Protein AF-A0AAV5R6D6-F1 (afdb_monomer_lite)

Radius of gyration: 21.33 Å; chains: 1; bounding box: 62×41×55 Å

Sequence (308 aa):
MYLTPEKELYTIIQLFYSGNFNDIISLNLINEFDFSNILYDFEANFYKIRSFIILNQNNDALELLNILQNRISIAKENNQIDELSFNTLILDIKVIISYLNNQLDNDLLNLIDNDKPSLALIYKNKYLKNIPISIKNPDLDLESYILLLFTNYPNNIDQYINKLIDLKSHYSDSLILEFAFAWLGLLSNFNDNINLKNSYYFFDELNSSSNTNSLKIKINLFACHLKLINIPESLEILKSIENEEENSNPSYDYSLLINKISLASITSNSIERSKLIDEISSKFPNSPYVSDLNSKSQLFDSIVKEYA

Secondary structure (DSSP, 8-state):
-PPPPPHHHHHHHHHHHHT-HHHHHH--TTTS---SSHHHHHHHHHHHHHHHHHTT-HHHHHHHHHHHHHHHHHHHHTTSS-HHHHHHHHHHHHHHHHHHTT---HHHHHTS-SSS--HHHHHHHHHH-S--------TT-HHHHHHHHHHH-TTSTHHHHHHHHHHHHHSTT-HHHHHHHHHHHHH---SSSSSHHHHHHHHHHHHHSTTT--HHHHHHHHHHHHHHT-HHHHHHHHHHHHTTGGG--GGGHHHHHHHHHHHHHHTT-HHHHHHHHHHHHHH-TTSHHHHHHHHHHHHHHHHHHHH-

InterPro domains:
  IPR006822 Coatomer, epsilon subunit [PF04733] (167-307)
  IPR011990 Tetratricopeptide-like helical domain superfamily [G3DSA:1.25.40.10] (3-308)

Organism: Pichia kluyveri (NCBI:txid36015)

pLDDT: mean 89.41, std 9.76, range [34.69, 97.81]

Foldseek 3Di:
DDDQQDPQLVLLVLCLLLPVLVVLLVDPLVPPDDDPQVVSSLVSLVSNLVSCVLVVVLVVSLVSLVVSLVVLVVCVVVVSDDPVSSVQSNLLSVQSNCVSVVNHDPVSLVVDDLQAFGNSNVSSCVPPPQDPRNHDDPVPHPLSVLSCLCRNQVPPNLVCVVVLVVCCVVRVPDPSSLSSLLVQQLVACNDPSRHLVSNLVVLVVLCPDPSSNDLSSLLSNLSSCLVVVVLVVNVVSLVVNVVVCVPDSVVCVLSNLVSQLSSCVSVVVVVSNVVSLVVCCVVPVPDPVNVVVVVVVVVVVVVVVVVD

Structure (mmCIF, N/CA/C/O backbone):
data_AF-A0AAV5R6D6-F1
#
_entry.id   AF-A0AAV5R6D6-F1
#
loop_
_atom_site.group_PDB
_atom_site.id
_atom_site.type_symbol
_atom_site.label_atom_id
_atom_site.label_alt_id
_atom_site.label_comp_id
_atom_site.label_asym_id
_atom_site.label_entity_id
_atom_site.label_seq_id
_atom_site.pdbx_PDB_ins_code
_atom_site.Cartn_x
_atom_site.Cartn_y
_atom_site.Cartn_z
_atom_site.occupancy
_atom_site.B_iso_or_equiv
_atom_site.auth_seq_id
_atom_site.auth_comp_id
_atom_site.auth_asym_id
_atom_site.auth_atom_id
_atom_site.pdbx_PDB_model_num
ATOM 1 N N . MET A 1 1 ? 17.371 -12.770 -10.045 1.00 34.69 1 MET A N 1
ATOM 2 C CA . MET A 1 1 ? 18.473 -12.208 -9.229 1.00 34.69 1 MET A CA 1
ATOM 3 C C . MET A 1 1 ? 17.943 -10.905 -8.674 1.00 34.69 1 MET A C 1
ATOM 5 O O . MET A 1 1 ? 17.867 -9.947 -9.426 1.00 34.69 1 MET A O 1
ATOM 9 N N . TYR A 1 2 ? 17.455 -10.905 -7.434 1.00 43.28 2 TYR A N 1
ATOM 10 C CA . TYR A 1 2 ? 16.991 -9.669 -6.812 1.00 43.28 2 TYR A CA 1
ATOM 11 C C . TYR A 1 2 ? 18.216 -8.909 -6.328 1.00 43.28 2 TYR A C 1
ATOM 13 O O . TYR A 1 2 ? 19.041 -9.451 -5.591 1.00 43.28 2 TYR A O 1
ATOM 21 N N . LEU A 1 3 ? 18.378 -7.701 -6.833 1.00 51.50 3 LEU A N 1
ATOM 22 C CA . LEU A 1 3 ? 19.444 -6.806 -6.440 1.00 51.50 3 LEU A CA 1
ATOM 23 C C . LEU A 1 3 ? 18.888 -5.940 -5.297 1.00 51.50 3 LEU A C 1
ATOM 25 O O . LEU A 1 3 ? 17.719 -5.557 -5.317 1.00 51.50 3 LEU A O 1
ATOM 29 N N . THR A 1 4 ? 19.686 -5.674 -4.264 1.00 57.09 4 THR A N 1
ATOM 30 C CA . THR A 1 4 ? 19.314 -4.694 -3.236 1.00 57.09 4 THR A CA 1
ATOM 31 C C . THR A 1 4 ? 19.086 -3.348 -3.934 1.00 57.09 4 THR A C 1
ATOM 33 O O . THR A 1 4 ? 19.979 -2.943 -4.690 1.00 57.09 4 THR A O 1
ATOM 36 N N . PRO A 1 5 ? 17.931 -2.673 -3.741 1.00 60.41 5 PRO A N 1
ATOM 37 C CA . PRO A 1 5 ? 17.635 -1.431 -4.443 1.00 60.41 5 PRO A CA 1
ATOM 38 C C . PRO A 1 5 ? 18.768 -0.427 -4.263 1.00 60.41 5 PRO A C 1
ATOM 40 O O . PRO A 1 5 ? 19.271 -0.235 -3.153 1.00 60.41 5 PRO A O 1
ATOM 43 N N . GLU A 1 6 ? 19.173 0.221 -5.351 1.00 76.19 6 GLU A N 1
ATOM 44 C CA . GLU A 1 6 ? 20.086 1.357 -5.258 1.00 76.19 6 GLU A CA 1
ATOM 45 C C . GLU A 1 6 ? 19.481 2.446 -4.365 1.00 76.19 6 GLU A C 1
ATOM 47 O O . GLU A 1 6 ? 18.260 2.578 -4.258 1.00 76.19 6 GLU A O 1
ATOM 52 N N . LYS A 1 7 ? 20.339 3.252 -3.728 1.00 76.06 7 LYS A N 1
ATOM 53 C CA . LYS A 1 7 ? 19.933 4.328 -2.801 1.00 76.06 7 LYS A CA 1
ATOM 54 C C . LYS A 1 7 ? 18.838 5.235 -3.387 1.00 76.06 7 LYS A C 1
ATOM 56 O O . LYS A 1 7 ? 17.966 5.737 -2.679 1.00 76.06 7 LYS A O 1
ATOM 61 N N . GLU A 1 8 ? 18.905 5.441 -4.689 1.00 82.88 8 GLU A N 1
ATOM 62 C CA . GLU A 1 8 ? 17.955 6.209 -5.477 1.00 82.88 8 GLU A CA 1
ATOM 63 C C . GLU A 1 8 ? 16.568 5.567 -5.521 1.00 82.88 8 GLU A C 1
ATOM 65 O O . GLU A 1 8 ? 15.590 6.177 -5.086 1.00 82.88 8 GLU A O 1
ATOM 70 N N . LEU A 1 9 ? 16.490 4.305 -5.948 1.00 87.88 9 LEU A N 1
ATOM 71 C CA . LEU A 1 9 ? 15.238 3.555 -5.979 1.00 87.88 9 LEU A CA 1
ATOM 72 C C . LEU A 1 9 ? 14.661 3.382 -4.570 1.00 87.88 9 LEU A C 1
ATOM 74 O O . LEU A 1 9 ? 13.458 3.540 -4.380 1.00 87.88 9 LEU A O 1
ATOM 78 N N . TYR A 1 10 ? 15.513 3.151 -3.567 1.00 89.06 10 TYR A N 1
ATOM 79 C CA . TYR A 1 10 ? 15.103 3.092 -2.163 1.00 89.06 10 TYR A CA 1
ATOM 80 C C . TYR A 1 10 ? 14.325 4.345 -1.741 1.00 89.06 10 TYR A C 1
ATOM 82 O O . TYR A 1 10 ? 13.280 4.238 -1.103 1.00 89.06 10 TYR A O 1
ATOM 90 N N . THR A 1 11 ? 14.793 5.530 -2.145 1.00 89.69 11 THR A N 1
ATOM 91 C CA . THR A 1 11 ? 14.130 6.806 -1.831 1.00 89.69 11 THR A CA 1
ATOM 92 C C . THR A 1 11 ? 12.734 6.879 -2.458 1.00 89.69 11 THR A C 1
ATOM 94 O O . THR A 1 11 ? 11.773 7.284 -1.802 1.00 89.69 11 THR A O 1
ATOM 97 N N . ILE A 1 12 ? 12.596 6.427 -3.706 1.00 92.81 12 ILE A N 1
ATOM 98 C CA . ILE A 1 12 ? 11.319 6.419 -4.433 1.00 92.81 12 ILE A CA 1
ATOM 99 C C . ILE A 1 12 ? 10.335 5.425 -3.806 1.00 92.81 12 ILE A C 1
ATOM 101 O O . ILE A 1 12 ? 9.178 5.779 -3.569 1.00 92.81 12 ILE A O 1
ATOM 105 N N . ILE A 1 13 ? 10.799 4.215 -3.475 1.00 92.44 13 ILE A N 1
ATOM 106 C CA . ILE A 1 13 ? 10.017 3.210 -2.742 1.00 92.44 13 ILE A CA 1
ATOM 107 C C . ILE A 1 13 ? 9.540 3.814 -1.417 1.00 92.44 13 ILE A C 1
ATOM 109 O O . ILE A 1 13 ? 8.354 3.753 -1.089 1.00 92.44 13 ILE A O 1
ATOM 113 N N . GLN A 1 14 ? 10.438 4.455 -0.670 1.00 92.50 14 GLN A N 1
ATOM 114 C CA . GLN A 1 14 ? 10.122 5.050 0.621 1.00 92.50 14 GLN A CA 1
ATOM 115 C C . GLN A 1 14 ? 9.037 6.127 0.516 1.00 92.50 14 GLN A C 1
ATOM 117 O O . GLN A 1 14 ? 8.073 6.089 1.287 1.00 92.50 14 GLN A O 1
ATOM 122 N N . LEU A 1 15 ? 9.130 7.033 -0.461 1.00 93.25 15 LEU A N 1
ATOM 123 C CA . LEU A 1 15 ? 8.083 8.024 -0.729 1.00 93.25 15 LEU A CA 1
ATOM 124 C C . LEU A 1 15 ? 6.755 7.353 -1.105 1.00 93.25 15 LEU A C 1
ATOM 126 O O . LEU A 1 15 ? 5.699 7.739 -0.597 1.00 93.25 15 LEU A O 1
ATOM 130 N N . PHE A 1 16 ? 6.796 6.315 -1.948 1.00 94.06 16 PHE A N 1
ATOM 131 C CA . PHE A 1 16 ? 5.591 5.661 -2.463 1.00 94.06 16 PHE A CA 1
ATOM 132 C C . PHE A 1 16 ? 4.818 4.964 -1.349 1.00 94.06 16 PHE A C 1
ATOM 134 O O . PHE A 1 16 ? 3.612 5.164 -1.176 1.00 94.06 16 PHE A O 1
ATOM 141 N N . TYR A 1 17 ? 5.521 4.179 -0.538 1.00 93.06 17 TYR A N 1
ATOM 142 C CA . TYR A 1 17 ? 4.914 3.457 0.571 1.00 93.06 17 TYR A CA 1
ATOM 143 C C . TYR A 1 17 ? 4.528 4.369 1.730 1.00 93.06 17 TYR A C 1
ATOM 145 O O . TYR A 1 17 ? 3.515 4.091 2.383 1.00 93.06 17 TYR A O 1
ATOM 153 N N . SER A 1 18 ? 5.228 5.491 1.907 1.00 92.50 18 SER A N 1
ATOM 154 C CA . SER A 1 18 ? 4.804 6.560 2.811 1.00 92.50 18 SER A CA 1
ATOM 155 C C . SER A 1 18 ? 3.586 7.315 2.285 1.00 92.50 18 SER A C 1
ATOM 157 O O . SER A 1 18 ? 2.883 7.922 3.073 1.00 92.50 18 SER A O 1
ATOM 159 N N . GLY A 1 19 ? 3.237 7.225 1.001 1.00 91.50 19 GLY A N 1
ATOM 160 C CA . GLY A 1 19 ? 2.054 7.882 0.435 1.00 91.50 19 GLY A CA 1
ATOM 161 C C . GLY A 1 19 ? 2.290 9.318 -0.041 1.00 91.50 19 GLY A C 1
ATOM 162 O O . GLY A 1 19 ? 1.321 10.039 -0.277 1.00 91.50 19 GLY A O 1
ATOM 163 N N . ASN A 1 20 ? 3.552 9.713 -0.220 1.00 92.06 20 ASN A N 1
ATOM 164 C CA . ASN A 1 20 ? 3.976 11.021 -0.724 1.00 92.06 20 ASN A CA 1
ATOM 165 C C . ASN A 1 20 ? 3.956 11.045 -2.263 1.00 92.06 20 ASN A C 1
ATOM 167 O O . ASN A 1 20 ? 4.963 11.257 -2.933 1.00 92.06 20 ASN A O 1
ATOM 171 N N . PHE A 1 21 ? 2.784 10.776 -2.845 1.00 93.12 21 PHE A N 1
ATOM 172 C CA . PHE A 1 21 ? 2.627 10.608 -4.297 1.00 93.12 21 PHE A CA 1
ATOM 173 C C . PHE A 1 21 ? 2.894 11.895 -5.085 1.00 93.12 21 PHE A C 1
ATOM 175 O O . PHE A 1 21 ? 3.445 11.827 -6.181 1.00 93.12 21 PHE A O 1
ATOM 182 N N . ASN A 1 22 ? 2.532 13.055 -4.521 1.00 92.00 22 ASN A N 1
ATOM 183 C CA . ASN A 1 22 ? 2.789 14.364 -5.131 1.00 92.00 22 ASN A CA 1
ATOM 184 C C . ASN A 1 22 ? 4.292 14.620 -5.305 1.00 92.00 22 ASN A C 1
ATOM 186 O O . ASN A 1 22 ? 4.722 15.102 -6.353 1.00 92.00 22 ASN A O 1
ATOM 190 N N . ASP A 1 23 ? 5.095 14.226 -4.316 1.00 92.44 23 ASP A N 1
ATOM 191 C CA . ASP A 1 23 ? 6.547 14.372 -4.386 1.00 92.44 23 ASP A CA 1
ATOM 192 C C . ASP A 1 23 ? 7.103 13.506 -5.519 1.00 92.44 23 ASP A C 1
ATOM 194 O O . ASP A 1 23 ? 7.840 14.006 -6.363 1.00 92.44 23 ASP A O 1
ATOM 198 N N . ILE A 1 24 ? 6.656 12.250 -5.634 1.00 94.44 24 ILE A N 1
ATOM 199 C CA . ILE A 1 24 ? 7.104 11.328 -6.693 1.00 94.44 24 ILE A CA 1
ATOM 200 C C . ILE A 1 24 ? 6.776 11.853 -8.092 1.00 94.44 24 ILE A C 1
ATOM 202 O O . ILE A 1 24 ? 7.624 11.784 -8.985 1.00 94.44 24 ILE A O 1
ATOM 206 N N . ILE A 1 25 ? 5.563 12.372 -8.321 1.00 94.81 25 ILE A N 1
ATOM 207 C CA . ILE A 1 25 ? 5.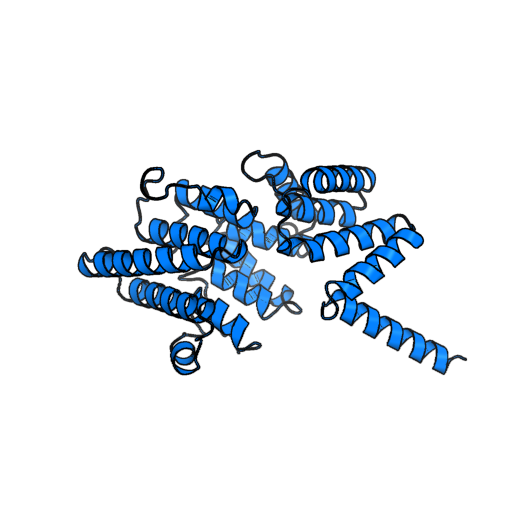206 12.881 -9.656 1.00 94.81 25 ILE A CA 1
ATOM 208 C C . ILE A 1 25 ? 6.030 14.120 -10.033 1.00 94.81 25 ILE A C 1
ATOM 210 O O . ILE A 1 25 ? 6.300 14.330 -11.220 1.00 94.81 25 ILE A O 1
ATOM 214 N N . SER A 1 26 ? 6.486 14.888 -9.038 1.00 93.12 26 SER A N 1
ATOM 215 C CA . SER A 1 26 ? 7.336 16.065 -9.236 1.00 93.12 26 SER A CA 1
ATOM 216 C C . SER A 1 26 ? 8.801 15.730 -9.548 1.00 93.12 26 SER A C 1
ATOM 218 O O . SER A 1 26 ? 9.474 16.543 -10.179 1.00 93.12 26 SER A O 1
ATOM 220 N N . LEU A 1 27 ? 9.276 14.529 -9.187 1.00 93.19 27 LEU A N 1
ATOM 221 C CA . LEU A 1 27 ? 10.665 14.107 -9.410 1.00 93.19 27 LEU A CA 1
ATOM 222 C C . LEU A 1 27 ? 11.018 14.059 -10.898 1.00 93.19 27 LEU A C 1
ATOM 224 O O . LEU A 1 27 ? 10.270 13.501 -11.715 1.00 93.19 27 LEU A O 1
ATOM 228 N N . ASN A 1 28 ? 12.207 14.541 -11.249 1.00 89.88 28 ASN A N 1
ATOM 229 C CA . ASN A 1 28 ? 12.760 14.383 -12.586 1.00 89.88 28 ASN A CA 1
ATOM 230 C C . ASN A 1 28 ? 13.695 13.169 -12.640 1.00 89.88 28 ASN A C 1
ATOM 232 O O . ASN A 1 28 ? 14.915 13.298 -12.568 1.00 89.88 28 ASN A O 1
ATOM 236 N N . LEU A 1 29 ? 13.102 11.987 -12.833 1.00 89.50 29 LEU A N 1
ATOM 237 C CA . LEU A 1 29 ? 13.810 10.700 -12.840 1.00 89.50 29 LEU A CA 1
ATOM 238 C C . LEU A 1 29 ? 14.956 10.598 -13.862 1.00 89.50 29 LEU A C 1
ATOM 240 O O . LEU A 1 29 ? 15.817 9.749 -13.700 1.00 89.50 29 LEU A O 1
ATOM 244 N N . ILE A 1 30 ? 14.976 11.436 -14.906 1.00 80.88 30 ILE A N 1
ATOM 245 C CA . ILE A 1 30 ? 16.017 11.396 -15.947 1.00 80.88 30 ILE A CA 1
ATOM 246 C C . ILE A 1 30 ? 17.254 12.204 -15.537 1.00 80.88 30 ILE A C 1
ATOM 248 O O . ILE A 1 30 ? 18.370 11.841 -15.891 1.00 80.88 30 ILE A O 1
ATOM 252 N N . ASN A 1 31 ? 17.054 13.327 -14.842 1.00 79.94 31 ASN A N 1
ATOM 253 C CA . ASN A 1 31 ? 18.129 14.282 -14.562 1.00 79.94 31 ASN A CA 1
ATOM 254 C C . ASN A 1 31 ? 18.605 14.246 -13.105 1.00 79.94 31 ASN A C 1
ATOM 256 O O . ASN A 1 31 ? 19.723 14.672 -12.828 1.00 79.94 31 ASN A O 1
ATOM 260 N N . GLU A 1 32 ? 17.749 13.820 -12.177 1.00 80.50 32 GLU A N 1
ATOM 261 C CA . GLU A 1 32 ? 18.020 13.855 -10.732 1.00 80.50 32 GLU A CA 1
ATOM 262 C C . GLU A 1 32 ? 18.516 12.512 -10.183 1.00 80.50 32 GLU A C 1
ATOM 264 O O . GLU A 1 32 ? 18.987 12.469 -9.049 1.00 80.50 32 GLU A O 1
ATOM 269 N N . PHE A 1 33 ? 18.420 11.443 -10.977 1.00 85.50 33 PHE A N 1
ATOM 270 C CA . PHE A 1 33 ? 18.723 10.072 -10.580 1.00 85.50 33 PHE A CA 1
ATOM 271 C C . PHE A 1 33 ? 19.607 9.405 -11.643 1.00 85.50 33 PHE A C 1
ATOM 273 O O . PHE A 1 33 ? 19.354 9.545 -12.841 1.00 85.50 33 PHE A O 1
ATOM 280 N N . ASP A 1 34 ? 20.648 8.708 -11.199 1.00 84.12 34 ASP A N 1
ATOM 281 C CA . ASP A 1 34 ? 21.573 7.923 -12.012 1.00 84.12 34 ASP A CA 1
ATOM 282 C C . ASP A 1 34 ? 21.525 6.445 -11.591 1.00 84.12 34 ASP A C 1
ATOM 284 O O . ASP A 1 34 ? 22.292 5.971 -10.746 1.00 84.12 34 ASP A O 1
ATOM 288 N N . PHE A 1 35 ? 20.602 5.704 -12.208 1.00 86.56 35 PHE A N 1
ATOM 289 C CA . PHE A 1 35 ? 20.426 4.279 -11.947 1.00 86.56 35 PHE A CA 1
ATOM 290 C C . PHE A 1 35 ? 21.513 3.454 -12.643 1.00 86.56 35 PHE A C 1
ATOM 292 O O . PHE A 1 35 ? 21.603 3.424 -13.875 1.00 86.56 35 PHE A O 1
ATOM 299 N N . SER A 1 36 ? 22.285 2.688 -11.869 1.00 84.69 36 SER A N 1
ATOM 300 C CA . SER A 1 36 ? 23.341 1.827 -12.419 1.00 84.69 36 SER A CA 1
ATOM 301 C C . SER A 1 36 ? 22.777 0.600 -13.150 1.00 84.69 36 SER A C 1
ATOM 303 O O . SER A 1 36 ? 23.403 0.077 -14.077 1.00 84.69 36 SER A O 1
ATOM 305 N N . ASN A 1 37 ? 21.564 0.173 -12.780 1.00 87.62 37 ASN A N 1
ATOM 306 C CA . ASN A 1 37 ? 20.783 -0.829 -13.494 1.00 87.62 37 ASN A CA 1
ATOM 307 C C . ASN A 1 37 ? 19.529 -0.209 -14.129 1.00 87.62 37 ASN A C 1
ATOM 309 O O . ASN A 1 37 ? 18.661 0.324 -13.443 1.00 87.62 37 ASN A O 1
ATOM 313 N N . ILE A 1 38 ? 19.381 -0.385 -15.444 1.00 90.81 38 ILE A N 1
ATOM 314 C CA . ILE A 1 38 ? 18.229 0.104 -16.213 1.00 90.81 38 ILE A CA 1
ATOM 315 C C . ILE A 1 38 ? 16.878 -0.449 -15.724 1.00 90.81 38 ILE A C 1
ATOM 317 O O . ILE A 1 38 ? 15.852 0.209 -15.871 1.00 90.81 38 ILE A O 1
ATOM 321 N N . LEU A 1 39 ? 16.856 -1.634 -15.105 1.00 90.44 39 LEU A N 1
ATOM 322 C CA . LEU A 1 39 ? 15.633 -2.186 -14.518 1.00 90.44 39 LEU A CA 1
ATOM 323 C C . LEU A 1 39 ? 15.126 -1.336 -13.346 1.00 90.44 39 LEU A C 1
ATOM 325 O O . LEU A 1 39 ? 13.916 -1.196 -13.196 1.00 90.44 39 LEU A O 1
ATOM 329 N N . TYR A 1 40 ? 16.022 -0.715 -12.573 1.00 90.19 40 TYR A N 1
ATOM 330 C CA . TYR A 1 40 ? 15.635 0.187 -11.487 1.00 90.19 40 TYR A CA 1
ATOM 331 C C . TYR A 1 40 ? 15.082 1.512 -11.991 1.00 90.19 40 TYR A C 1
ATOM 333 O O . TYR A 1 40 ? 14.136 2.033 -11.408 1.00 90.19 40 TYR A O 1
ATOM 341 N N . ASP A 1 41 ? 15.607 2.022 -13.106 1.00 92.12 41 ASP A N 1
ATOM 342 C CA . ASP A 1 41 ? 15.003 3.164 -13.793 1.00 92.12 41 ASP A CA 1
ATOM 343 C C . ASP A 1 41 ? 13.573 2.830 -14.245 1.00 92.12 41 ASP A C 1
ATOM 345 O O . ASP A 1 41 ? 12.641 3.606 -14.016 1.00 92.12 41 ASP A O 1
ATOM 349 N N . PHE A 1 42 ? 13.352 1.652 -14.835 1.00 93.75 42 PHE A N 1
ATOM 350 C CA . PHE A 1 42 ? 12.002 1.234 -15.215 1.00 93.75 42 PHE A CA 1
ATOM 351 C C . PHE A 1 42 ? 11.077 1.093 -14.001 1.00 93.75 42 PHE A C 1
ATOM 353 O O . PHE A 1 42 ? 9.948 1.585 -14.036 1.00 93.75 42 PHE A O 1
ATOM 360 N N . GLU A 1 43 ? 11.556 0.495 -12.913 1.00 92.38 43 GLU A N 1
ATOM 361 C CA . GLU A 1 43 ? 10.811 0.340 -11.661 1.00 92.38 43 GLU A CA 1
ATOM 362 C C . GLU A 1 43 ? 10.442 1.693 -11.024 1.00 92.38 43 GLU A C 1
ATOM 364 O O . GLU A 1 43 ? 9.282 1.924 -10.670 1.00 92.38 43 GLU A O 1
ATOM 369 N N . ALA A 1 44 ? 11.380 2.642 -10.980 1.00 94.19 44 ALA A N 1
ATOM 370 C CA . ALA A 1 44 ? 11.138 4.017 -10.545 1.00 94.19 44 ALA A CA 1
ATOM 371 C C . ALA A 1 44 ? 10.024 4.693 -11.362 1.00 94.19 44 ALA A C 1
ATOM 373 O O . ALA A 1 44 ? 9.127 5.340 -10.807 1.00 94.19 44 ALA A O 1
ATOM 374 N N . ASN A 1 45 ? 10.029 4.496 -12.684 1.00 95.81 45 ASN A N 1
ATOM 375 C CA . ASN A 1 45 ? 8.971 5.001 -13.555 1.00 95.81 45 ASN A CA 1
ATOM 376 C C . ASN A 1 45 ? 7.620 4.319 -13.277 1.00 95.81 45 ASN A C 1
ATOM 378 O O . ASN A 1 45 ? 6.599 5.006 -13.280 1.00 95.81 45 ASN A O 1
ATOM 382 N N . PHE A 1 46 ? 7.580 3.020 -12.956 1.00 95.88 46 PHE A N 1
ATOM 383 C CA . PHE A 1 46 ? 6.338 2.359 -12.531 1.00 95.88 46 PHE A CA 1
ATOM 384 C C . PHE A 1 46 ? 5.776 2.932 -11.224 1.00 95.88 46 PHE A C 1
ATOM 386 O O . PHE A 1 46 ? 4.558 3.109 -11.125 1.00 95.88 46 PHE A O 1
ATOM 393 N N . TYR A 1 47 ? 6.612 3.294 -10.245 1.00 95.88 47 TYR A N 1
ATOM 394 C CA . TYR A 1 47 ? 6.143 4.001 -9.042 1.00 95.88 47 TYR A CA 1
ATOM 395 C C . TYR A 1 47 ? 5.560 5.376 -9.367 1.00 95.88 47 TYR A C 1
ATOM 397 O O . TYR A 1 47 ? 4.510 5.748 -8.828 1.00 95.88 47 TYR A O 1
ATOM 405 N N . LYS A 1 48 ? 6.181 6.114 -10.292 1.00 96.69 48 LYS A N 1
ATOM 406 C CA . LYS A 1 48 ? 5.656 7.400 -10.768 1.00 96.69 48 LYS A CA 1
ATOM 407 C C . LYS A 1 48 ? 4.324 7.243 -11.508 1.00 96.69 48 LYS A C 1
ATOM 409 O O . LYS A 1 48 ? 3.367 7.944 -11.185 1.00 96.69 48 LYS A O 1
ATOM 414 N N . ILE A 1 49 ? 4.211 6.262 -12.405 1.00 97.31 49 ILE A N 1
ATOM 415 C CA . ILE A 1 49 ? 2.959 5.904 -13.095 1.00 97.31 49 ILE A CA 1
ATOM 416 C C . ILE A 1 49 ? 1.865 5.561 -12.079 1.00 97.31 49 ILE A C 1
ATOM 418 O O . ILE A 1 49 ? 0.760 6.092 -12.148 1.00 97.31 49 ILE A O 1
ATOM 422 N N . ARG A 1 50 ? 2.154 4.707 -11.094 1.00 95.25 50 ARG A N 1
ATOM 423 C CA . ARG A 1 50 ? 1.174 4.326 -10.065 1.00 95.25 50 ARG A CA 1
ATOM 424 C C . ARG A 1 50 ? 0.772 5.507 -9.184 1.00 95.25 50 ARG A C 1
ATOM 426 O O . ARG A 1 50 ? -0.389 5.582 -8.792 1.00 95.25 50 ARG A O 1
ATOM 433 N N . SER A 1 51 ? 1.686 6.440 -8.926 1.00 95.56 51 SER A N 1
ATOM 434 C CA . SER A 1 51 ? 1.388 7.691 -8.218 1.00 95.56 51 SER A CA 1
ATOM 435 C C . SER A 1 51 ? 0.410 8.563 -9.011 1.00 95.56 51 SER A C 1
ATOM 437 O O . SER A 1 51 ? -0.589 9.003 -8.444 1.00 95.56 51 SER A O 1
ATOM 439 N N . PHE A 1 52 ? 0.609 8.711 -10.328 1.00 96.00 52 PHE A N 1
ATOM 440 C CA . PHE A 1 52 ? -0.362 9.374 -11.209 1.00 96.00 52 PHE A CA 1
ATOM 441 C C . PHE A 1 52 ? -1.744 8.710 -11.150 1.00 96.00 52 PHE A C 1
ATOM 443 O O . PHE A 1 52 ? -2.752 9.394 -10.981 1.00 96.00 52 PHE A O 1
ATOM 450 N N . ILE A 1 53 ? -1.801 7.375 -11.217 1.00 94.56 53 ILE A N 1
ATOM 451 C CA . ILE A 1 53 ? -3.065 6.623 -11.146 1.00 94.56 53 ILE A CA 1
ATOM 452 C C . ILE A 1 53 ? -3.780 6.865 -9.808 1.00 94.56 53 ILE A C 1
ATOM 454 O O . ILE A 1 53 ? -4.989 7.091 -9.791 1.00 94.56 53 ILE A O 1
ATOM 458 N N . ILE A 1 54 ? -3.054 6.843 -8.685 1.00 91.94 54 ILE A N 1
ATOM 459 C CA . ILE A 1 54 ? -3.628 7.081 -7.348 1.00 91.94 54 ILE A CA 1
ATOM 460 C C . ILE A 1 54 ? -4.170 8.511 -7.214 1.00 91.94 54 ILE A C 1
ATOM 462 O O . ILE A 1 54 ? -5.193 8.722 -6.563 1.00 91.94 54 ILE A O 1
ATOM 466 N N . LEU A 1 55 ? -3.518 9.484 -7.850 1.00 91.50 55 LEU A N 1
ATOM 467 C CA . LEU A 1 55 ? -3.939 10.887 -7.874 1.00 91.50 55 LEU A CA 1
ATOM 468 C C . LEU A 1 55 ? -4.997 11.188 -8.954 1.00 91.50 55 LEU A C 1
ATOM 470 O O . LEU A 1 55 ? -5.342 12.348 -9.168 1.00 91.50 55 LEU A O 1
ATOM 474 N N . ASN A 1 56 ? -5.540 10.162 -9.623 1.00 92.56 56 ASN A N 1
ATOM 475 C CA . ASN A 1 56 ? -6.501 10.270 -10.730 1.00 92.56 56 ASN A CA 1
ATOM 476 C C . ASN A 1 56 ? -5.984 11.058 -11.955 1.00 92.56 56 ASN A C 1
ATOM 478 O O . ASN A 1 56 ? -6.770 11.548 -12.767 1.00 92.56 56 ASN A O 1
ATOM 482 N N . GLN A 1 57 ? -4.666 11.140 -12.133 1.00 94.88 57 GLN A N 1
ATOM 483 C CA . GLN A 1 57 ? -3.984 11.763 -13.273 1.00 94.88 57 GLN A CA 1
ATOM 484 C C . GLN A 1 57 ? -3.717 10.726 -14.381 1.00 94.88 57 GLN A C 1
ATOM 486 O O . GLN A 1 57 ? -2.587 10.469 -14.792 1.00 94.88 57 GLN A O 1
ATOM 491 N N . ASN A 1 58 ? -4.783 10.078 -14.865 1.00 95.31 58 ASN A N 1
ATOM 492 C CA . ASN A 1 58 ? -4.671 8.934 -15.782 1.00 95.31 58 ASN A CA 1
ATOM 493 C C . ASN A 1 58 ? -4.053 9.289 -17.146 1.00 95.31 58 ASN A C 1
ATOM 495 O O . ASN A 1 58 ? -3.411 8.439 -17.756 1.00 95.31 58 ASN A O 1
ATOM 499 N N . ASN A 1 59 ? -4.227 10.525 -17.626 1.00 96.69 59 ASN A N 1
ATOM 500 C CA . ASN A 1 59 ? -3.641 10.965 -18.897 1.00 96.69 59 ASN A CA 1
ATOM 501 C C . ASN A 1 59 ? -2.110 11.022 -18.815 1.00 96.69 59 ASN A C 1
ATOM 503 O O . ASN A 1 59 ? -1.437 10.496 -19.698 1.00 96.69 59 ASN A O 1
ATOM 507 N N . ASP A 1 60 ? -1.576 11.576 -17.725 1.00 96.88 60 ASP A N 1
ATOM 508 C CA . ASP A 1 60 ? -0.131 11.657 -17.487 1.00 96.88 60 ASP A CA 1
ATOM 509 C C . ASP A 1 60 ? 0.471 10.252 -17.306 1.00 96.88 60 ASP A C 1
ATOM 511 O O . ASP A 1 60 ? 1.542 9.943 -17.832 1.00 96.88 60 ASP A O 1
ATOM 515 N N . ALA A 1 61 ? -0.264 9.351 -16.640 1.00 97.38 61 ALA A N 1
ATOM 516 C CA . ALA A 1 61 ? 0.108 7.940 -16.540 1.00 97.38 61 ALA A CA 1
ATOM 517 C C . ALA A 1 61 ? 0.196 7.262 -17.921 1.00 97.38 61 ALA A C 1
ATOM 519 O O . ALA A 1 61 ? 1.160 6.544 -18.188 1.00 97.38 61 ALA A O 1
ATOM 520 N N . LEU A 1 62 ? -0.787 7.487 -18.804 1.00 97.62 62 LEU A N 1
ATOM 521 C CA . LEU A 1 62 ? -0.810 6.931 -20.163 1.00 97.62 62 LEU A CA 1
ATOM 522 C C . LEU A 1 62 ? 0.335 7.468 -21.029 1.00 97.62 62 LEU A C 1
ATOM 524 O O . LEU A 1 62 ? 0.960 6.699 -21.762 1.00 97.62 62 LEU A O 1
ATOM 528 N N . GLU A 1 63 ? 0.628 8.766 -20.948 1.00 97.19 63 GLU A N 1
ATOM 529 C CA . GLU A 1 63 ? 1.759 9.366 -21.659 1.00 97.19 63 GLU A CA 1
ATOM 530 C C . GLU A 1 63 ? 3.082 8.727 -21.220 1.00 97.19 63 GLU A C 1
ATOM 532 O O . GLU A 1 63 ? 3.852 8.244 -22.059 1.00 97.19 63 GLU A O 1
ATOM 537 N N . LEU A 1 64 ? 3.305 8.628 -19.906 1.00 97.00 64 LEU A N 1
ATOM 538 C CA . LEU A 1 64 ? 4.526 8.043 -19.359 1.00 97.00 64 LEU A CA 1
ATOM 539 C C . LEU A 1 64 ? 4.654 6.545 -19.683 1.00 97.00 64 LEU A C 1
ATOM 541 O O . LEU A 1 64 ? 5.752 6.090 -19.999 1.00 97.00 64 LEU A O 1
ATOM 545 N N . LEU A 1 65 ? 3.552 5.786 -19.687 1.00 97.50 65 LEU A N 1
ATOM 546 C CA . LEU A 1 65 ? 3.536 4.377 -20.108 1.00 97.50 65 LEU A CA 1
ATOM 547 C C . LEU A 1 65 ? 3.986 4.202 -21.564 1.00 97.50 65 LEU A C 1
ATOM 549 O O . LEU A 1 65 ? 4.796 3.320 -21.848 1.00 97.50 65 LEU A O 1
ATOM 553 N N . ASN A 1 66 ? 3.513 5.055 -22.480 1.00 96.88 66 ASN A N 1
ATOM 554 C CA . ASN A 1 66 ? 3.917 5.005 -23.889 1.00 96.88 66 ASN A CA 1
ATOM 555 C C . ASN A 1 66 ? 5.409 5.329 -24.068 1.00 96.88 66 ASN A C 1
ATOM 557 O O . ASN A 1 66 ? 6.110 4.658 -24.831 1.00 96.88 66 ASN A O 1
ATOM 561 N N . ILE A 1 67 ? 5.913 6.333 -23.342 1.00 96.06 67 ILE A N 1
ATOM 562 C CA . ILE A 1 67 ? 7.344 6.672 -23.330 1.00 96.06 67 ILE A CA 1
ATOM 563 C C . ILE A 1 67 ? 8.159 5.488 -22.798 1.00 96.06 67 ILE A C 1
ATOM 565 O O . ILE A 1 67 ? 9.138 5.075 -23.426 1.00 96.06 67 ILE A O 1
ATOM 569 N N . LEU A 1 68 ? 7.741 4.910 -21.669 1.00 96.44 68 LEU A N 1
ATOM 570 C CA . LEU A 1 68 ? 8.424 3.791 -21.027 1.00 96.44 68 LEU A CA 1
ATOM 571 C C . LEU A 1 68 ? 8.448 2.546 -21.926 1.00 96.44 68 LEU A C 1
ATOM 573 O O . LEU A 1 68 ? 9.493 1.910 -22.053 1.00 96.44 68 LEU A O 1
ATOM 577 N N . GLN A 1 69 ? 7.352 2.246 -22.629 1.00 97.25 69 GLN A N 1
ATOM 578 C CA . GLN A 1 69 ? 7.274 1.135 -23.585 1.00 97.25 69 GLN A CA 1
ATOM 579 C C . GLN A 1 69 ? 8.324 1.251 -24.699 1.00 97.25 69 GLN A C 1
ATOM 581 O O . GLN A 1 69 ? 8.991 0.267 -25.044 1.00 97.25 69 GLN A O 1
ATOM 586 N N . ASN A 1 70 ? 8.497 2.456 -25.249 1.00 96.81 70 ASN A N 1
ATOM 587 C CA . ASN A 1 70 ? 9.507 2.719 -26.273 1.00 96.81 70 ASN A CA 1
ATOM 588 C C . ASN A 1 70 ? 10.924 2.558 -25.704 1.00 96.81 70 ASN A C 1
ATOM 590 O O . ASN A 1 70 ? 11.763 1.911 -26.329 1.00 96.81 70 ASN A O 1
ATOM 594 N N . ARG A 1 71 ? 11.183 3.078 -24.496 1.00 95.62 71 ARG A N 1
ATOM 595 C CA . ARG A 1 71 ? 12.487 2.943 -23.818 1.00 95.62 71 ARG A CA 1
ATOM 596 C C . ARG A 1 71 ? 12.851 1.481 -23.548 1.00 95.62 71 ARG A C 1
ATOM 598 O O . ARG A 1 71 ? 13.979 1.085 -23.824 1.00 95.62 71 ARG A O 1
ATOM 605 N N . ILE A 1 72 ? 11.900 0.670 -23.083 1.00 96.56 72 ILE A N 1
ATOM 606 C CA . ILE A 1 72 ? 12.089 -0.774 -22.860 1.00 96.56 72 ILE A CA 1
ATOM 607 C C . ILE A 1 72 ? 12.410 -1.497 -24.175 1.00 96.56 72 ILE A C 1
ATOM 609 O O . ILE A 1 72 ? 13.294 -2.352 -24.210 1.00 96.56 72 ILE A O 1
ATOM 613 N N . SER A 1 73 ? 11.732 -1.135 -25.267 1.00 96.19 73 SER A N 1
ATOM 614 C CA . SER A 1 73 ? 11.992 -1.719 -26.592 1.00 96.19 73 SER A CA 1
ATOM 615 C C . SER A 1 73 ? 13.409 -1.402 -27.083 1.00 96.19 73 SER A C 1
ATOM 617 O O . SER A 1 73 ? 14.135 -2.311 -27.480 1.00 96.19 73 SER A O 1
ATOM 619 N N . ILE A 1 74 ? 13.849 -0.147 -26.947 1.00 96.44 74 ILE A N 1
ATOM 620 C CA . ILE A 1 74 ? 15.222 0.275 -27.277 1.00 96.44 74 ILE A CA 1
ATOM 621 C C . ILE A 1 74 ? 16.251 -0.450 -26.394 1.00 96.44 74 ILE A C 1
ATOM 623 O O . ILE A 1 74 ? 17.269 -0.931 -26.888 1.00 96.44 74 ILE A O 1
ATOM 627 N N . ALA A 1 75 ? 15.986 -0.577 -25.091 1.00 95.44 75 ALA A N 1
ATOM 628 C CA . ALA A 1 75 ? 16.860 -1.306 -24.173 1.00 95.44 75 ALA A CA 1
ATOM 629 C C . ALA A 1 75 ? 17.007 -2.785 -24.564 1.00 95.44 75 ALA A C 1
ATOM 631 O O . ALA A 1 75 ? 18.097 -3.353 -24.454 1.00 95.44 75 ALA A O 1
ATOM 632 N N . LYS A 1 76 ? 15.929 -3.406 -25.064 1.00 96.62 76 LYS A N 1
ATOM 633 C CA . LYS A 1 76 ? 15.963 -4.777 -25.582 1.00 96.62 76 LYS A CA 1
ATOM 634 C C . LYS A 1 76 ? 16.799 -4.885 -26.857 1.00 96.62 76 LYS A C 1
ATOM 636 O O . LYS A 1 76 ? 17.626 -5.790 -26.943 1.00 96.62 76 LYS A O 1
ATOM 641 N N . GLU A 1 77 ? 16.624 -3.971 -27.811 1.00 96.00 77 GLU A N 1
ATOM 642 C CA . GLU A 1 77 ? 17.425 -3.920 -29.047 1.00 96.00 77 GLU A CA 1
ATOM 643 C C . GLU A 1 77 ? 18.922 -3.737 -28.753 1.00 96.00 77 GLU A C 1
ATOM 645 O O . GLU A 1 77 ? 19.770 -4.371 -29.383 1.00 96.00 77 GLU A O 1
ATOM 650 N N . ASN A 1 78 ? 19.244 -2.948 -27.727 1.00 96.06 78 ASN A N 1
ATOM 651 C CA . ASN A 1 78 ? 20.609 -2.721 -27.256 1.00 96.06 78 ASN A CA 1
ATOM 652 C C . ASN A 1 78 ? 21.154 -3.837 -26.340 1.00 96.06 78 ASN A C 1
ATOM 654 O O . ASN A 1 78 ? 22.261 -3.704 -25.820 1.00 96.06 78 ASN A O 1
ATOM 658 N N . ASN A 1 79 ? 20.413 -4.935 -26.134 1.00 94.00 79 ASN A N 1
ATOM 659 C CA . ASN A 1 79 ? 20.768 -6.053 -25.246 1.00 94.00 79 ASN A CA 1
ATOM 660 C C . ASN A 1 79 ? 21.049 -5.653 -23.781 1.00 94.00 79 ASN A C 1
ATOM 662 O O . ASN A 1 79 ? 21.827 -6.315 -23.096 1.00 94.00 79 ASN A O 1
ATOM 666 N N . GLN A 1 80 ? 20.418 -4.585 -23.286 1.00 93.31 80 GLN A N 1
ATOM 667 C CA . GLN A 1 80 ? 20.558 -4.131 -21.895 1.00 93.31 80 GLN A CA 1
ATOM 668 C C . GLN A 1 80 ? 19.645 -4.897 -20.926 1.00 93.31 80 GLN A C 1
ATOM 670 O O . GLN A 1 80 ? 19.884 -4.887 -19.722 1.00 93.31 80 GLN A O 1
ATOM 675 N N . ILE A 1 81 ? 18.613 -5.569 -21.447 1.00 94.44 81 ILE A N 1
ATOM 676 C CA . ILE A 1 81 ? 17.676 -6.400 -20.681 1.00 94.44 81 ILE A CA 1
ATOM 677 C C . ILE A 1 81 ? 17.469 -7.762 -21.353 1.00 94.44 81 ILE A C 1
ATOM 679 O O . ILE A 1 81 ? 17.488 -7.890 -22.584 1.00 94.44 81 ILE A O 1
ATOM 683 N N . ASP A 1 82 ? 17.252 -8.799 -20.545 1.00 93.62 82 ASP A N 1
ATOM 684 C CA . ASP A 1 82 ? 16.964 -10.145 -21.034 1.00 93.62 82 ASP A CA 1
ATOM 685 C C . ASP A 1 82 ? 15.526 -10.269 -21.581 1.00 93.62 82 ASP A C 1
ATOM 687 O O . ASP A 1 82 ? 14.681 -9.386 -21.435 1.00 93.62 82 ASP A O 1
ATOM 691 N N . GLU A 1 83 ? 15.253 -11.360 -22.299 1.00 93.00 83 GLU A N 1
ATOM 692 C CA . GLU A 1 83 ? 13.945 -11.599 -22.928 1.00 93.00 83 GLU A CA 1
ATOM 693 C C . GLU A 1 83 ? 12.807 -11.780 -21.917 1.00 93.00 83 GLU A C 1
ATOM 695 O O . GLU A 1 83 ? 11.686 -11.342 -22.175 1.00 93.00 83 GLU A O 1
ATOM 700 N N . LEU A 1 84 ? 13.087 -12.388 -20.765 1.00 90.06 84 LEU A N 1
ATOM 701 C CA . LEU A 1 84 ? 12.077 -12.623 -19.745 1.00 90.06 84 LEU A CA 1
ATOM 702 C C . LEU A 1 84 ? 11.680 -11.301 -19.082 1.00 90.06 84 LEU A C 1
ATOM 704 O O . LEU A 1 84 ? 10.487 -11.014 -19.002 1.00 90.06 84 LEU A O 1
ATOM 708 N N . SER A 1 85 ? 12.653 -10.468 -18.701 1.00 90.81 85 SER A N 1
ATOM 709 C CA . SER A 1 85 ? 12.390 -9.125 -18.163 1.00 90.81 85 SER A CA 1
ATOM 710 C C . SER A 1 85 ? 11.622 -8.257 -19.163 1.00 90.81 85 SER A C 1
ATOM 712 O O . SER A 1 85 ? 10.616 -7.648 -18.805 1.00 90.81 85 SER A O 1
ATOM 714 N N . PHE A 1 86 ? 12.028 -8.256 -20.439 1.00 94.50 86 PHE A N 1
ATOM 715 C CA . PHE A 1 86 ? 11.325 -7.527 -21.499 1.00 94.50 86 PHE A CA 1
ATOM 716 C C . PHE A 1 86 ? 9.850 -7.941 -21.617 1.00 94.50 86 PHE A C 1
ATOM 718 O O . PHE A 1 86 ? 8.965 -7.085 -21.597 1.00 94.50 86 PHE A O 1
ATOM 725 N N . ASN A 1 87 ? 9.576 -9.245 -21.707 1.00 93.31 87 ASN A N 1
ATOM 726 C CA . ASN A 1 87 ? 8.213 -9.748 -21.870 1.00 93.31 87 ASN A CA 1
ATOM 727 C C . ASN A 1 87 ? 7.323 -9.401 -20.667 1.00 93.31 87 ASN A C 1
ATOM 729 O O . ASN A 1 87 ? 6.173 -9.010 -20.870 1.00 93.31 87 ASN A O 1
ATOM 733 N N . THR A 1 88 ? 7.852 -9.491 -19.442 1.00 91.81 88 THR A N 1
ATOM 734 C CA . THR A 1 88 ? 7.128 -9.110 -18.219 1.00 91.81 88 THR A CA 1
ATOM 735 C C . THR A 1 88 ? 6.777 -7.622 -18.223 1.00 91.81 88 THR A C 1
ATOM 737 O O . THR A 1 88 ? 5.603 -7.276 -18.117 1.00 91.81 88 THR A O 1
ATOM 740 N N . LEU A 1 89 ? 7.759 -6.739 -18.444 1.00 94.69 89 LEU A N 1
ATOM 741 C CA . LEU A 1 89 ? 7.546 -5.285 -18.406 1.00 94.69 89 LEU A CA 1
ATOM 742 C C . LEU A 1 89 ? 6.568 -4.813 -19.496 1.00 94.69 89 LEU A C 1
ATOM 744 O O . LEU A 1 89 ? 5.709 -3.967 -19.250 1.00 94.69 89 LEU A O 1
ATOM 748 N N . ILE A 1 90 ? 6.663 -5.371 -20.708 1.00 96.19 90 ILE A N 1
ATOM 749 C CA . ILE A 1 90 ? 5.736 -5.043 -21.802 1.00 96.19 90 ILE A CA 1
ATOM 750 C C . ILE A 1 90 ? 4.318 -5.531 -21.495 1.00 96.19 90 ILE A C 1
ATOM 752 O O . ILE A 1 90 ? 3.350 -4.841 -21.829 1.00 96.19 90 ILE A O 1
ATOM 756 N N . LEU A 1 91 ? 4.172 -6.706 -20.880 1.00 95.12 91 LEU A N 1
ATOM 757 C CA . LEU A 1 91 ? 2.864 -7.211 -20.474 1.00 95.12 91 LEU A CA 1
ATOM 758 C C . LEU A 1 91 ? 2.247 -6.329 -19.381 1.00 95.12 91 LEU A C 1
ATOM 760 O O . LEU A 1 91 ? 1.080 -5.958 -19.508 1.00 95.12 91 LEU A O 1
ATOM 764 N N . ASP A 1 92 ? 3.035 -5.924 -18.382 1.00 95.31 92 ASP A N 1
ATOM 765 C CA . ASP A 1 92 ? 2.615 -4.987 -17.334 1.00 95.31 92 ASP A CA 1
ATOM 766 C C . ASP A 1 92 ? 2.091 -3.680 -17.938 1.00 95.31 92 ASP A C 1
ATOM 768 O O . ASP A 1 92 ? 0.970 -3.263 -17.637 1.00 95.31 92 ASP A O 1
ATOM 772 N N . ILE A 1 93 ? 2.838 -3.080 -18.871 1.00 96.81 93 ILE A N 1
ATOM 773 C CA . ILE A 1 93 ? 2.414 -1.858 -19.570 1.00 96.81 93 ILE A CA 1
ATOM 774 C C . ILE A 1 93 ? 1.093 -2.068 -20.313 1.00 96.81 93 ILE A C 1
ATOM 776 O O . ILE A 1 93 ? 0.166 -1.275 -20.144 1.00 96.81 93 ILE A O 1
ATOM 780 N N . LYS A 1 94 ? 0.968 -3.138 -21.110 1.00 96.31 94 LYS A N 1
ATOM 781 C CA . LYS A 1 94 ? -0.258 -3.417 -21.882 1.00 96.31 94 LYS A CA 1
ATOM 782 C C . LYS A 1 94 ? -1.480 -3.563 -20.981 1.00 96.31 94 LYS A C 1
ATOM 784 O O . LYS A 1 94 ? -2.548 -3.038 -21.306 1.00 96.31 94 LYS A O 1
ATOM 789 N N . VAL A 1 95 ? -1.330 -4.259 -19.856 1.00 95.69 95 VAL A N 1
ATOM 790 C CA . VAL A 1 95 ? -2.413 -4.468 -18.889 1.00 95.69 95 VAL A CA 1
ATOM 791 C C . VAL A 1 95 ? -2.794 -3.159 -18.209 1.00 95.69 95 VAL A C 1
ATOM 793 O O . VAL A 1 95 ? -3.984 -2.861 -18.118 1.00 95.69 95 VAL A O 1
ATOM 796 N N . ILE A 1 96 ? -1.820 -2.343 -17.796 1.00 95.38 96 ILE A N 1
ATOM 797 C CA . ILE A 1 96 ? -2.090 -1.047 -17.161 1.00 95.38 96 ILE A CA 1
ATOM 798 C C . ILE A 1 96 ? -2.754 -0.080 -18.155 1.00 95.38 96 ILE A C 1
ATOM 800 O O . ILE A 1 96 ? -3.755 0.541 -17.804 1.00 95.38 96 ILE A O 1
ATOM 804 N N . ILE A 1 97 ? -2.281 0.010 -19.404 1.00 96.12 97 ILE A N 1
ATOM 805 C CA . ILE A 1 97 ? -2.925 0.828 -20.449 1.00 96.12 97 ILE A CA 1
ATOM 806 C C . ILE A 1 97 ? -4.377 0.379 -20.661 1.00 96.12 97 ILE A C 1
ATOM 808 O O . ILE A 1 97 ? -5.292 1.204 -20.661 1.00 96.12 97 ILE A O 1
ATOM 812 N N . SER A 1 98 ? -4.607 -0.930 -20.791 1.00 94.88 98 SER A N 1
ATOM 813 C CA . SER A 1 98 ? -5.954 -1.484 -20.987 1.00 94.88 98 SER A CA 1
ATOM 814 C C . SER A 1 98 ? -6.857 -1.230 -19.777 1.00 94.88 98 SER A C 1
ATOM 816 O O . SER A 1 98 ? -8.039 -0.934 -19.941 1.00 94.88 98 SER A O 1
ATOM 818 N N . TYR A 1 99 ? -6.302 -1.282 -18.562 1.00 93.38 99 TYR A N 1
ATOM 819 C CA . TYR A 1 99 ? -7.001 -0.926 -17.328 1.00 93.38 99 TYR A CA 1
ATOM 820 C C . TYR A 1 99 ? -7.430 0.542 -17.322 1.00 93.38 99 TYR A C 1
ATOM 822 O O . TYR A 1 99 ? -8.599 0.830 -17.080 1.00 93.38 99 TYR A O 1
ATOM 830 N N . LEU A 1 100 ? -6.514 1.464 -17.632 1.00 93.62 100 LEU A N 1
ATOM 831 C CA . LEU A 1 100 ? -6.797 2.904 -17.634 1.00 93.62 100 LEU A CA 1
ATOM 832 C C . LEU A 1 100 ? -7.810 3.303 -18.712 1.00 93.62 100 LEU A C 1
ATOM 834 O O . LEU A 1 100 ? -8.624 4.196 -18.486 1.00 93.62 100 LEU A O 1
ATOM 838 N N . ASN A 1 101 ? -7.816 2.598 -19.843 1.00 93.69 101 ASN A N 1
ATOM 839 C CA . ASN A 1 101 ? -8.772 2.817 -20.928 1.00 93.69 101 ASN A CA 1
ATOM 840 C C . ASN A 1 101 ? -10.109 2.074 -20.745 1.00 93.69 101 ASN A C 1
ATOM 842 O O . ASN A 1 101 ? -10.985 2.205 -21.598 1.00 93.69 101 ASN A O 1
ATOM 846 N N . ASN A 1 102 ? -10.292 1.297 -19.669 1.00 90.56 102 ASN A N 1
ATOM 847 C CA . ASN A 1 102 ? -11.441 0.396 -19.479 1.00 90.56 102 ASN A CA 1
ATOM 848 C C . ASN A 1 102 ? -11.644 -0.598 -20.646 1.00 90.56 102 ASN A C 1
ATOM 850 O O . ASN A 1 102 ? -12.771 -0.936 -21.005 1.00 90.56 102 ASN A O 1
ATOM 854 N N . GLN A 1 103 ? -10.547 -1.066 -21.242 1.00 91.12 103 GLN A N 1
ATOM 855 C CA . GLN A 1 103 ? -10.499 -1.980 -22.394 1.00 91.12 103 GLN A CA 1
ATOM 856 C C . GLN A 1 103 ? -9.850 -3.321 -22.033 1.00 91.12 103 GLN A C 1
ATOM 858 O O . GLN A 1 103 ? -9.250 -3.988 -22.868 1.00 91.12 103 GLN A O 1
ATOM 863 N N . LEU A 1 104 ? -9.920 -3.702 -20.762 1.00 87.31 104 LEU A N 1
ATOM 864 C CA . LEU A 1 104 ? -9.295 -4.919 -20.274 1.00 87.31 104 LEU A CA 1
ATOM 865 C C . LEU A 1 104 ? -10.117 -6.135 -20.730 1.00 87.31 104 LEU A C 1
ATOM 867 O O . LEU A 1 104 ? -11.255 -6.307 -20.293 1.00 87.31 104 LEU A O 1
ATOM 871 N N . ASP A 1 105 ? -9.554 -6.937 -21.636 1.00 87.19 105 ASP A N 1
ATOM 872 C CA . ASP A 1 105 ? -10.210 -8.105 -22.228 1.00 87.19 105 ASP A CA 1
ATOM 873 C C . ASP A 1 105 ? -9.638 -9.440 -21.722 1.00 87.19 105 ASP A C 1
ATOM 875 O O . ASP A 1 105 ? -8.555 -9.523 -21.136 1.00 87.19 105 ASP A O 1
ATOM 879 N N . ASN A 1 106 ? -10.408 -10.513 -21.927 1.00 86.44 106 ASN A N 1
ATOM 880 C CA . ASN A 1 106 ? -10.028 -11.849 -21.472 1.00 86.44 106 ASN A CA 1
ATOM 881 C C . ASN A 1 106 ? -8.808 -12.400 -22.220 1.00 86.44 106 ASN A C 1
ATOM 883 O O . ASN A 1 106 ? -8.064 -13.191 -21.645 1.00 86.44 106 ASN A O 1
ATOM 887 N N . ASP A 1 107 ? -8.585 -11.995 -23.470 1.00 90.69 107 ASP A N 1
ATOM 888 C CA . ASP A 1 107 ? -7.481 -12.505 -24.281 1.00 90.69 107 ASP A CA 1
ATOM 889 C C . ASP A 1 107 ? -6.141 -12.025 -23.718 1.00 90.69 107 ASP A C 1
ATOM 891 O O . ASP A 1 107 ? -5.246 -12.838 -23.482 1.00 90.69 107 ASP A O 1
ATOM 895 N N . LEU A 1 108 ? -6.035 -10.736 -23.385 1.00 92.44 108 LEU A N 1
ATOM 896 C CA . LEU A 1 108 ? -4.878 -10.169 -22.699 1.00 92.44 108 LEU A CA 1
ATOM 897 C C . LEU A 1 108 ? -4.690 -10.787 -21.309 1.00 92.44 108 LEU A C 1
ATOM 899 O O . LEU A 1 108 ? -3.570 -11.132 -20.932 1.00 92.44 108 LEU A O 1
ATOM 903 N N . LEU A 1 109 ? -5.775 -10.976 -20.553 1.00 90.62 109 LEU A N 1
ATOM 904 C CA . LEU A 1 109 ? -5.716 -11.588 -19.222 1.00 90.62 109 LEU A CA 1
ATOM 905 C C . LEU A 1 109 ? -5.233 -13.043 -19.245 1.00 90.62 109 LEU A C 1
ATOM 907 O O . LEU A 1 109 ? -4.573 -13.490 -18.299 1.00 90.62 109 LEU A O 1
ATOM 911 N N . ASN A 1 110 ? -5.543 -13.783 -20.308 1.00 90.31 110 ASN A N 1
ATOM 912 C CA . ASN A 1 110 ? -5.113 -15.168 -20.491 1.00 90.31 110 ASN A CA 1
ATOM 913 C C . ASN A 1 110 ? -3.610 -15.292 -20.781 1.00 90.31 110 ASN A C 1
ATOM 915 O O . ASN A 1 110 ? -3.042 -16.356 -20.544 1.00 90.31 110 ASN A O 1
ATOM 919 N N . LEU A 1 111 ? -2.953 -14.217 -21.234 1.00 90.94 111 LEU A N 1
ATOM 920 C CA . LEU A 1 111 ? -1.498 -14.181 -21.431 1.00 90.94 111 LEU A CA 1
ATOM 921 C C . LEU A 1 111 ? -0.715 -14.043 -20.116 1.00 90.94 111 LEU A C 1
ATOM 923 O O . LEU A 1 111 ? 0.492 -14.274 -20.095 1.00 90.94 111 LEU A O 1
ATOM 927 N N . ILE A 1 112 ? -1.381 -13.649 -19.028 1.00 90.69 112 ILE A N 1
ATOM 928 C CA . ILE A 1 112 ? -0.743 -13.386 -17.737 1.00 90.69 112 ILE A CA 1
ATOM 929 C C . ILE A 1 112 ? -0.539 -14.699 -16.983 1.00 90.69 112 ILE A C 1
ATOM 931 O O . ILE A 1 112 ? -1.508 -15.380 -16.629 1.00 90.69 112 ILE A O 1
ATOM 935 N N . ASP A 1 113 ? 0.729 -15.007 -16.716 1.00 87.38 113 ASP A N 1
ATOM 936 C CA . ASP A 1 113 ? 1.173 -16.153 -15.925 1.00 87.38 113 ASP A CA 1
ATOM 937 C C . ASP A 1 113 ? 0.708 -16.010 -14.465 1.00 87.38 113 ASP A C 1
ATOM 939 O O . ASP A 1 113 ? 1.022 -15.029 -13.794 1.00 87.38 113 ASP A O 1
ATOM 943 N N . ASN A 1 114 ? -0.056 -16.987 -13.970 1.00 87.38 114 ASN A N 1
ATOM 944 C CA . ASN A 1 114 ? -0.582 -16.981 -12.600 1.00 87.38 114 ASN A CA 1
ATOM 945 C C . ASN A 1 114 ? 0.449 -17.452 -11.557 1.00 87.38 114 ASN A C 1
ATOM 947 O O . ASN A 1 114 ? 0.196 -17.323 -10.355 1.00 87.38 114 ASN A O 1
ATOM 951 N N . ASP A 1 115 ? 1.582 -18.007 -11.997 1.00 84.38 115 ASP A N 1
ATOM 952 C CA . ASP A 1 115 ? 2.640 -18.524 -11.122 1.00 84.38 115 ASP A CA 1
ATOM 953 C C . ASP A 1 115 ? 3.767 -17.507 -10.893 1.00 84.38 115 ASP A C 1
ATOM 955 O O . ASP A 1 115 ? 4.583 -17.692 -9.983 1.00 84.38 115 ASP A O 1
ATOM 959 N N . LYS A 1 116 ? 3.809 -16.430 -11.691 1.00 85.81 116 LYS A N 1
ATOM 960 C CA . LYS A 1 116 ? 4.852 -15.400 -11.636 1.00 85.81 116 LYS A CA 1
ATOM 961 C C . LYS A 1 116 ? 4.301 -14.062 -11.138 1.00 85.81 116 LYS A C 1
ATOM 963 O O . LYS A 1 116 ? 3.419 -13.491 -11.782 1.00 85.81 116 LYS A O 1
ATOM 968 N N . PRO A 1 117 ? 4.837 -13.526 -10.028 1.00 87.25 117 PRO A N 1
ATOM 969 C CA . PRO A 1 117 ? 4.506 -12.182 -9.572 1.00 87.25 117 PRO A CA 1
ATOM 970 C C . PRO A 1 117 ? 4.805 -11.136 -10.648 1.00 87.25 117 PRO A C 1
ATOM 972 O O . PRO A 1 117 ? 5.865 -11.172 -11.268 1.00 87.25 117 PRO A O 1
ATOM 975 N N . SER A 1 118 ? 3.852 -10.236 -10.876 1.00 91.12 118 SER A N 1
ATOM 976 C CA . SER A 1 118 ? 3.966 -9.099 -11.793 1.00 91.12 118 SER A CA 1
ATOM 977 C C . SER A 1 118 ? 2.851 -8.090 -11.518 1.00 91.12 118 SER A C 1
ATOM 979 O O . SER A 1 118 ? 1.798 -8.453 -10.964 1.00 91.12 118 SER A O 1
ATOM 981 N N . LEU A 1 119 ? 3.031 -6.845 -11.967 1.00 91.81 119 LEU A N 1
ATOM 982 C CA . LEU A 1 119 ? 1.974 -5.836 -11.901 1.00 91.81 119 LEU A CA 1
ATOM 983 C C . LEU A 1 119 ? 0.747 -6.283 -12.706 1.00 91.81 119 LEU A C 1
ATOM 985 O O . LEU A 1 119 ? -0.381 -6.164 -12.223 1.00 91.81 119 LEU A O 1
ATOM 989 N N . ALA A 1 120 ? 0.941 -6.883 -13.880 1.00 92.56 120 ALA A N 1
ATOM 990 C CA . ALA A 1 120 ? -0.120 -7.465 -14.693 1.00 92.56 120 ALA A CA 1
ATOM 991 C C . ALA A 1 120 ? -0.984 -8.445 -13.887 1.00 92.56 120 ALA A C 1
ATOM 993 O O . ALA A 1 120 ? -2.215 -8.361 -13.930 1.00 92.56 120 ALA A O 1
ATOM 994 N N . LEU A 1 121 ? -0.363 -9.334 -13.102 1.00 91.62 121 LEU A N 1
ATOM 995 C CA . LEU A 1 121 ? -1.087 -10.294 -12.267 1.00 91.62 121 LEU A CA 1
ATOM 996 C C . LEU A 1 121 ? -1.884 -9.612 -11.144 1.00 91.62 121 LEU A C 1
ATOM 998 O O . LEU A 1 121 ? -3.015 -10.023 -10.870 1.00 91.62 121 LEU A O 1
ATOM 1002 N N . ILE A 1 122 ? -1.362 -8.537 -10.543 1.00 91.12 122 ILE A N 1
ATOM 1003 C CA . ILE A 1 122 ? -2.118 -7.724 -9.571 1.00 91.12 122 ILE A CA 1
ATOM 1004 C C . ILE A 1 122 ? -3.384 -7.149 -10.216 1.00 91.12 122 ILE A C 1
ATOM 1006 O O . ILE A 1 122 ? -4.481 -7.284 -9.664 1.00 91.12 122 ILE A O 1
ATOM 1010 N N . TYR A 1 123 ? -3.255 -6.520 -11.386 1.00 90.50 123 TYR A N 1
ATOM 1011 C CA . TYR A 1 123 ? -4.393 -5.912 -12.082 1.00 90.50 123 TYR A CA 1
ATOM 1012 C C . TYR A 1 123 ? -5.400 -6.962 -12.568 1.00 90.50 123 TYR A C 1
ATOM 1014 O O . TYR A 1 123 ? -6.609 -6.759 -12.431 1.00 90.50 123 TYR A O 1
ATOM 1022 N N . LYS A 1 124 ? -4.924 -8.121 -13.035 1.00 90.56 124 LYS A N 1
ATOM 1023 C CA . LYS A 1 124 ? -5.759 -9.288 -13.347 1.00 90.56 124 LYS A CA 1
ATOM 1024 C C . LYS A 1 124 ? -6.567 -9.748 -12.134 1.00 90.56 124 LYS A C 1
ATOM 1026 O O . LYS A 1 124 ? -7.779 -9.935 -12.252 1.00 90.56 124 LYS A O 1
ATOM 1031 N N . ASN A 1 125 ? -5.931 -9.874 -10.967 1.00 88.31 125 ASN A N 1
ATOM 1032 C CA . ASN A 1 125 ? -6.617 -10.269 -9.737 1.00 88.31 125 ASN A CA 1
ATOM 1033 C C . ASN A 1 125 ? -7.671 -9.235 -9.309 1.00 88.31 125 ASN A C 1
ATOM 1035 O O . ASN A 1 125 ? -8.790 -9.593 -8.944 1.00 88.31 125 ASN A O 1
ATOM 1039 N N . LYS A 1 126 ? -7.351 -7.940 -9.432 1.00 86.31 126 LYS A N 1
ATOM 1040 C CA . LYS A 1 126 ? -8.298 -6.849 -9.158 1.00 86.31 126 LYS A CA 1
ATOM 1041 C C . LYS A 1 126 ? -9.533 -6.909 -10.067 1.00 86.31 126 LYS A C 1
ATOM 1043 O O . LYS A 1 126 ? -10.633 -6.615 -9.600 1.00 86.31 126 LYS A O 1
ATOM 1048 N N . TYR A 1 127 ? -9.350 -7.274 -11.338 1.00 85.88 127 TYR A N 1
ATOM 1049 C CA . TYR A 1 127 ? -10.420 -7.316 -12.336 1.00 85.88 127 TYR A CA 1
ATOM 1050 C C . TYR A 1 127 ? -11.315 -8.557 -12.206 1.00 85.88 127 TYR A C 1
ATOM 1052 O O . TYR A 1 127 ? -12.529 -8.417 -12.069 1.00 85.88 127 TYR A O 1
ATOM 1060 N N . LEU A 1 128 ? -10.741 -9.767 -12.215 1.00 83.75 128 LEU A N 1
ATOM 1061 C CA . LEU A 1 128 ? -11.534 -11.007 -12.231 1.00 83.75 128 LEU A CA 1
ATOM 1062 C C . LEU A 1 128 ? -12.012 -11.449 -10.841 1.00 83.75 128 LEU A C 1
ATOM 1064 O O . LEU A 1 128 ? -13.052 -12.097 -10.759 1.00 83.75 128 LEU A O 1
ATOM 1068 N N . LYS A 1 129 ? -11.303 -11.055 -9.770 1.00 74.62 129 LYS A N 1
ATOM 1069 C CA . LYS A 1 129 ? -11.493 -11.492 -8.372 1.00 74.62 129 LYS A CA 1
ATOM 1070 C C . LYS A 1 129 ? -11.359 -13.020 -8.184 1.00 74.62 129 LYS A C 1
ATOM 1072 O O . LYS A 1 129 ? -11.816 -13.813 -8.996 1.00 74.62 129 LYS A O 1
ATOM 1077 N N . ASN A 1 130 ? -10.774 -13.453 -7.064 1.00 68.38 130 ASN A N 1
ATOM 1078 C CA . ASN A 1 130 ? -10.700 -14.869 -6.644 1.00 68.38 130 ASN A CA 1
ATOM 1079 C C . ASN A 1 130 ? -9.992 -15.822 -7.628 1.00 68.38 130 ASN A C 1
ATOM 1081 O O . ASN A 1 130 ? -10.388 -16.981 -7.777 1.00 68.38 130 ASN A O 1
ATOM 1085 N N . ILE A 1 131 ? -8.945 -15.359 -8.308 1.00 72.31 131 ILE A N 1
ATOM 1086 C CA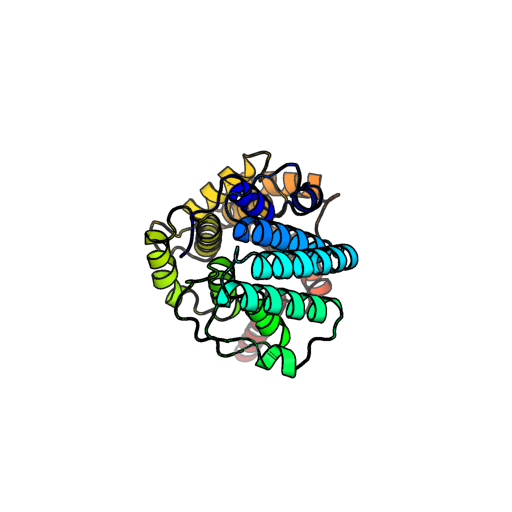 . ILE A 1 131 ? -8.153 -16.235 -9.177 1.00 72.31 131 ILE A CA 1
ATOM 1087 C C . ILE A 1 131 ? -7.328 -17.183 -8.293 1.00 72.31 131 ILE A C 1
ATOM 1089 O O . ILE A 1 131 ? -6.697 -16.715 -7.342 1.00 72.31 131 ILE A O 1
ATOM 1093 N N . PRO A 1 132 ? -7.286 -18.498 -8.583 1.00 68.31 132 PRO A N 1
ATOM 1094 C CA . PRO A 1 132 ? -6.384 -19.406 -7.889 1.00 68.31 132 PRO A CA 1
ATOM 1095 C C . PRO A 1 132 ? -4.946 -19.037 -8.258 1.00 68.31 132 PRO A C 1
ATOM 1097 O O . PRO A 1 132 ? -4.491 -19.266 -9.377 1.00 68.31 132 PRO A O 1
ATOM 1100 N N . ILE A 1 133 ? -4.253 -18.415 -7.312 1.00 71.06 133 ILE A N 1
ATOM 1101 C CA . ILE A 1 133 ? -2.894 -17.918 -7.486 1.00 71.06 133 ILE A CA 1
ATOM 1102 C C . ILE A 1 133 ? -1.942 -18.877 -6.765 1.00 71.06 133 ILE A C 1
ATOM 1104 O O . ILE A 1 133 ? -2.000 -19.034 -5.542 1.00 71.06 133 ILE A O 1
ATOM 1108 N N . SER A 1 134 ? -1.079 -19.535 -7.543 1.00 67.62 134 SER A N 1
ATOM 1109 C CA . SER A 1 134 ? -0.141 -20.582 -7.113 1.00 67.62 134 SER A CA 1
ATOM 1110 C C . SER A 1 134 ? 1.307 -20.096 -7.078 1.00 67.62 134 SER A C 1
ATOM 1112 O O . SER A 1 134 ? 2.234 -20.818 -7.438 1.00 67.62 134 SER A O 1
ATOM 1114 N N . ILE A 1 135 ? 1.516 -18.870 -6.601 1.00 68.19 135 ILE A N 1
ATOM 1115 C CA . ILE A 1 135 ? 2.846 -18.266 -6.548 1.00 68.19 135 ILE A CA 1
ATOM 1116 C C . ILE A 1 135 ? 3.737 -19.038 -5.571 1.00 68.19 135 ILE A C 1
ATOM 1118 O O . ILE A 1 135 ? 3.430 -19.173 -4.381 1.00 68.19 135 ILE A O 1
ATOM 1122 N N . LYS A 1 136 ? 4.862 -19.537 -6.087 1.00 68.69 136 LYS A N 1
ATOM 1123 C CA . LYS A 1 136 ? 5.821 -20.347 -5.320 1.00 68.69 136 LYS A CA 1
ATOM 1124 C C . LYS A 1 136 ? 7.019 -19.551 -4.810 1.00 68.69 136 LYS A C 1
ATOM 1126 O O . LYS A 1 136 ? 7.572 -19.933 -3.785 1.00 68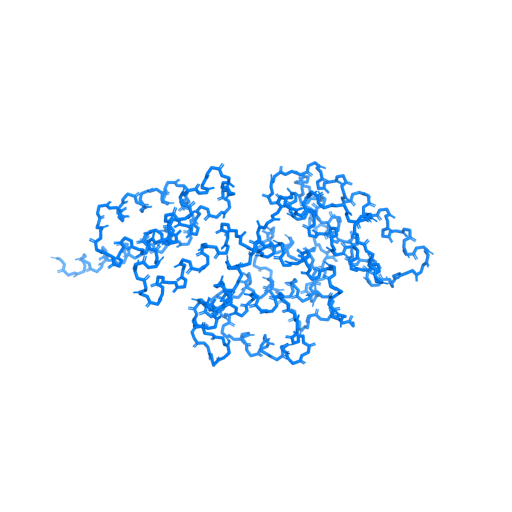.69 136 LYS A O 1
ATOM 1131 N N . ASN A 1 137 ? 7.420 -18.488 -5.508 1.00 71.44 137 ASN A N 1
ATOM 1132 C CA . ASN A 1 137 ? 8.636 -17.734 -5.206 1.00 71.44 137 ASN A CA 1
ATOM 1133 C C . ASN A 1 137 ? 8.489 -16.260 -5.651 1.00 71.44 137 ASN A C 1
ATOM 1135 O O . ASN A 1 137 ? 7.883 -16.022 -6.700 1.00 71.44 137 ASN A O 1
ATOM 1139 N N . PRO A 1 138 ? 9.013 -15.280 -4.890 1.00 75.31 138 PRO A N 1
ATOM 1140 C CA . PRO A 1 138 ? 9.119 -13.887 -5.321 1.00 75.31 138 PRO A CA 1
ATOM 1141 C C . PRO A 1 138 ? 10.064 -13.599 -6.497 1.00 75.31 138 PRO A C 1
ATOM 1143 O O . PRO A 1 138 ? 9.948 -12.489 -6.986 1.00 75.31 138 PRO A O 1
ATOM 1146 N N . ASP A 1 139 ? 10.959 -14.518 -6.913 1.00 67.50 139 ASP A N 1
ATOM 1147 C CA . ASP A 1 139 ? 12.125 -14.432 -7.848 1.00 67.50 139 ASP A CA 1
ATOM 1148 C C . ASP A 1 139 ? 12.295 -13.242 -8.836 1.00 67.50 139 ASP A C 1
ATOM 1150 O O . ASP A 1 139 ? 13.429 -12.962 -9.242 1.00 67.50 139 ASP A O 1
ATOM 1154 N N . LEU A 1 140 ? 11.227 -12.553 -9.241 1.00 67.56 140 LEU A N 1
ATOM 1155 C CA . LEU A 1 140 ? 11.222 -11.412 -10.161 1.00 67.56 140 LEU A CA 1
ATOM 1156 C C . LEU A 1 140 ? 10.614 -10.127 -9.577 1.00 67.56 140 LEU A C 1
ATOM 1158 O O . LEU A 1 140 ? 11.039 -9.048 -9.967 1.00 67.56 140 LEU A O 1
ATOM 1162 N N . ASP A 1 141 ? 9.649 -10.228 -8.661 1.00 83.62 141 ASP A N 1
ATOM 1163 C CA . ASP A 1 141 ? 8.918 -9.079 -8.125 1.00 83.62 141 ASP A CA 1
ATOM 1164 C C . ASP A 1 141 ? 8.376 -9.394 -6.720 1.00 83.62 141 ASP A C 1
ATOM 1166 O O . ASP A 1 141 ? 7.319 -10.010 -6.526 1.00 83.62 141 ASP A O 1
ATOM 1170 N N . LEU A 1 142 ? 9.153 -8.979 -5.717 1.00 87.12 142 LEU A N 1
ATOM 1171 C CA . LEU A 1 142 ? 8.830 -9.162 -4.307 1.00 87.12 142 LEU A CA 1
ATOM 1172 C C . LEU A 1 142 ? 7.589 -8.361 -3.893 1.00 87.12 142 LEU A C 1
ATOM 1174 O O . LEU A 1 142 ? 6.785 -8.852 -3.099 1.00 87.12 142 LEU A O 1
ATOM 1178 N N . GLU A 1 143 ? 7.419 -7.148 -4.423 1.00 89.88 143 GLU A N 1
ATOM 1179 C CA . GLU A 1 143 ? 6.257 -6.311 -4.123 1.00 89.88 143 GLU A CA 1
ATOM 1180 C C . GLU A 1 143 ? 4.975 -6.990 -4.592 1.00 89.88 143 GLU A C 1
ATOM 1182 O O . GLU A 1 143 ? 4.038 -7.166 -3.802 1.00 89.88 143 GLU A O 1
ATOM 1187 N N . SER A 1 144 ? 4.948 -7.427 -5.851 1.00 89.81 144 SER A N 1
ATOM 1188 C CA . SER A 1 144 ? 3.789 -8.120 -6.399 1.00 89.81 144 SER A CA 1
ATOM 1189 C C . SER A 1 144 ? 3.501 -9.406 -5.646 1.00 89.81 144 SER A C 1
ATOM 1191 O O . SER A 1 144 ? 2.340 -9.695 -5.354 1.00 89.81 144 SER A O 1
ATOM 1193 N N . TYR A 1 145 ? 4.538 -10.150 -5.256 1.00 89.12 145 TYR A N 1
ATOM 1194 C CA . TYR A 1 145 ? 4.390 -11.350 -4.436 1.00 89.12 145 TYR A CA 1
ATOM 1195 C C . TYR A 1 145 ? 3.663 -11.047 -3.115 1.00 89.12 145 TYR A C 1
ATOM 1197 O O . TYR A 1 145 ? 2.655 -11.686 -2.798 1.00 89.12 145 TYR A O 1
ATOM 1205 N N . ILE A 1 146 ? 4.133 -10.047 -2.364 1.00 89.50 146 ILE A N 1
ATOM 1206 C CA . ILE A 1 146 ? 3.557 -9.664 -1.066 1.00 89.50 146 ILE A CA 1
ATOM 1207 C C . ILE A 1 146 ? 2.120 -9.164 -1.235 1.00 89.50 146 ILE A C 1
ATOM 1209 O O . ILE A 1 146 ? 1.225 -9.588 -0.498 1.00 89.50 146 ILE A O 1
ATOM 1213 N N . LEU A 1 147 ? 1.867 -8.308 -2.229 1.00 89.12 147 LEU A N 1
ATOM 1214 C CA . LEU A 1 147 ? 0.529 -7.772 -2.473 1.00 89.12 147 LEU A CA 1
ATOM 1215 C C . LEU A 1 147 ? -0.464 -8.876 -2.862 1.00 89.12 147 LEU A C 1
ATOM 1217 O O . LEU A 1 147 ? -1.611 -8.879 -2.405 1.00 89.12 147 LEU A O 1
ATOM 1221 N N . LEU A 1 148 ? -0.036 -9.846 -3.670 1.00 88.00 148 LEU A N 1
ATOM 1222 C CA . LEU A 1 148 ? -0.864 -10.991 -4.049 1.00 88.00 148 LEU A CA 1
ATOM 1223 C C . LEU A 1 148 ? -1.162 -11.892 -2.844 1.00 88.00 148 LEU A C 1
ATOM 1225 O O . LEU A 1 148 ? -2.281 -12.394 -2.733 1.00 88.00 148 LEU A O 1
ATOM 1229 N N . LEU A 1 149 ? -0.234 -12.049 -1.897 1.00 86.25 149 LEU A N 1
ATOM 1230 C CA . LEU A 1 149 ? -0.526 -12.749 -0.643 1.00 86.25 149 LEU A CA 1
ATOM 1231 C C . LEU A 1 149 ? -1.583 -12.017 0.192 1.00 86.25 149 LEU A C 1
ATOM 1233 O O . LEU A 1 149 ? -2.564 -12.636 0.606 1.00 86.25 149 LEU A O 1
ATOM 1237 N N . PHE A 1 150 ? -1.420 -10.708 0.399 1.00 86.50 150 PHE A N 1
ATOM 1238 C CA . PHE A 1 150 ? -2.353 -9.908 1.204 1.00 86.50 150 PHE A CA 1
ATOM 1239 C C . PHE A 1 150 ? -3.753 -9.834 0.592 1.00 86.50 150 PHE A C 1
ATOM 1241 O O . PHE A 1 150 ? -4.745 -9.850 1.318 1.00 86.50 150 PHE A O 1
ATOM 1248 N N . THR A 1 151 ? -3.850 -9.787 -0.737 1.00 83.62 151 THR A N 1
ATOM 1249 C CA . THR A 1 151 ? -5.140 -9.685 -1.435 1.00 83.62 151 THR A CA 1
ATOM 1250 C C . THR A 1 151 ? -5.889 -11.014 -1.527 1.00 83.62 151 THR A C 1
ATOM 1252 O O . THR A 1 151 ? -7.113 -11.011 -1.416 1.00 83.62 151 THR A O 1
ATOM 1255 N N . ASN A 1 152 ? -5.196 -12.145 -1.700 1.00 81.19 152 ASN A N 1
ATOM 1256 C CA . ASN A 1 152 ? -5.852 -13.449 -1.879 1.00 81.19 152 ASN A CA 1
ATOM 1257 C C . ASN A 1 152 ? -6.086 -14.216 -0.582 1.00 81.19 152 ASN A C 1
ATOM 1259 O O . ASN A 1 152 ? -7.016 -15.018 -0.505 1.00 81.19 152 ASN A O 1
ATOM 1263 N N . TYR A 1 153 ? -5.262 -13.981 0.439 1.00 80.12 153 TYR A N 1
ATOM 1264 C CA . TYR A 1 153 ? -5.322 -14.730 1.691 1.00 80.12 153 TYR A CA 1
ATOM 1265 C C . TYR A 1 153 ? -5.504 -13.825 2.922 1.00 80.12 153 TYR A C 1
ATOM 1267 O O . TYR A 1 153 ? -4.832 -14.055 3.926 1.00 80.12 153 TYR A O 1
ATOM 1275 N N . PRO A 1 154 ? -6.426 -12.835 2.919 1.00 77.19 154 PRO A N 1
ATOM 1276 C CA . PRO A 1 154 ? -6.550 -11.879 4.024 1.00 77.19 154 PRO A CA 1
ATOM 1277 C C . PRO A 1 154 ? -6.921 -12.547 5.357 1.00 77.19 154 PRO A C 1
ATOM 1279 O O . PRO A 1 154 ? -6.403 -12.168 6.400 1.00 77.19 154 PRO A O 1
ATOM 1282 N N . ASN A 1 155 ? -7.762 -13.588 5.324 1.00 78.00 155 ASN A N 1
ATOM 1283 C CA . ASN A 1 155 ? -8.193 -14.321 6.523 1.00 78.00 155 ASN A CA 1
ATOM 1284 C C . ASN A 1 155 ? -7.253 -15.472 6.917 1.00 78.00 155 ASN A C 1
ATOM 1286 O O . ASN A 1 155 ? -7.414 -16.050 7.984 1.00 78.00 155 ASN A O 1
ATOM 1290 N N . ASN A 1 156 ? -6.304 -15.829 6.047 1.00 78.94 156 ASN A N 1
ATOM 1291 C CA . ASN A 1 156 ? -5.385 -16.957 6.234 1.00 78.94 156 ASN A CA 1
ATOM 1292 C C . ASN A 1 156 ? -3.925 -16.499 6.209 1.00 78.94 156 ASN A C 1
ATOM 1294 O O . ASN A 1 156 ? -3.032 -17.314 5.968 1.00 78.94 156 ASN A O 1
ATOM 1298 N N . ILE A 1 157 ? -3.673 -15.203 6.414 1.00 79.56 157 ILE A N 1
ATOM 1299 C CA . ILE A 1 157 ? -2.340 -14.635 6.229 1.00 79.56 157 ILE A CA 1
ATOM 1300 C C . ILE A 1 157 ? -1.321 -15.288 7.164 1.00 79.56 157 ILE A C 1
ATOM 1302 O O . ILE A 1 157 ? -0.193 -15.535 6.748 1.00 79.56 157 ILE A O 1
ATOM 1306 N N . ASP A 1 158 ? -1.769 -15.705 8.350 1.00 76.75 158 ASP A N 1
ATOM 1307 C CA . ASP A 1 158 ? -1.038 -16.469 9.362 1.00 76.75 158 ASP A CA 1
ATOM 1308 C C . ASP A 1 158 ? -0.311 -17.690 8.781 1.00 76.75 158 ASP A C 1
ATOM 1310 O O . ASP A 1 158 ? 0.825 -17.985 9.154 1.00 76.75 158 ASP A O 1
ATOM 1314 N N . GLN A 1 159 ? -0.920 -18.368 7.802 1.00 80.12 159 GLN A N 1
ATOM 1315 C CA . GLN A 1 159 ? -0.338 -19.544 7.142 1.00 80.12 159 GLN A CA 1
ATOM 1316 C C . GLN A 1 159 ? 0.858 -19.192 6.243 1.00 80.12 159 GLN A C 1
ATOM 1318 O O . GLN A 1 159 ? 1.692 -20.048 5.942 1.00 80.12 159 GLN A O 1
ATOM 1323 N N . TYR A 1 160 ? 0.951 -17.935 5.811 1.00 80.62 160 TYR A N 1
ATOM 1324 C CA . TYR A 1 160 ? 1.987 -17.422 4.918 1.00 80.62 160 TYR A CA 1
ATOM 1325 C C . TYR A 1 160 ? 3.043 -16.589 5.653 1.00 80.62 160 TYR A C 1
ATOM 1327 O O . TYR A 1 160 ? 4.043 -16.211 5.044 1.00 80.62 160 TYR A O 1
ATOM 1335 N N . ILE A 1 161 ? 2.885 -16.357 6.960 1.00 83.19 161 ILE A N 1
ATOM 1336 C CA . ILE A 1 161 ? 3.835 -15.573 7.762 1.00 83.19 161 ILE A CA 1
ATOM 1337 C C . ILE A 1 161 ? 5.211 -16.218 7.791 1.00 83.19 161 ILE A C 1
ATOM 1339 O O . ILE A 1 161 ? 6.197 -15.527 7.563 1.00 83.19 161 ILE A O 1
ATOM 1343 N N . ASN A 1 162 ? 5.286 -17.536 7.990 1.00 82.75 162 ASN A N 1
ATOM 1344 C CA . ASN A 1 162 ? 6.570 -18.239 7.967 1.00 82.75 162 ASN A CA 1
ATOM 1345 C C . ASN A 1 162 ? 7.275 -18.054 6.620 1.00 82.75 162 ASN A C 1
ATOM 1347 O O . ASN A 1 162 ? 8.457 -17.740 6.598 1.00 82.75 162 ASN A O 1
ATOM 1351 N N . LYS A 1 163 ? 6.529 -18.103 5.507 1.00 82.94 163 LYS A N 1
ATOM 1352 C CA . LYS A 1 163 ? 7.096 -17.829 4.180 1.00 82.94 163 LYS A CA 1
ATOM 1353 C C . LYS A 1 163 ? 7.639 -16.406 4.084 1.00 82.94 163 LYS A C 1
ATOM 1355 O O . LYS A 1 163 ? 8.733 -16.224 3.577 1.00 82.94 163 LYS A O 1
ATOM 1360 N N . LEU A 1 164 ? 6.904 -15.401 4.568 1.00 84.81 164 LEU A N 1
ATOM 1361 C CA . LEU A 1 164 ? 7.372 -14.009 4.564 1.00 84.81 164 LEU A CA 1
ATOM 1362 C C . LEU A 1 164 ? 8.603 -13.806 5.461 1.00 84.81 164 LEU A C 1
ATOM 1364 O O . LEU A 1 164 ? 9.507 -13.061 5.096 1.00 84.81 164 LEU A O 1
ATOM 1368 N N . ILE A 1 165 ? 8.668 -14.486 6.607 1.00 84.88 165 ILE A N 1
ATOM 1369 C CA . ILE A 1 165 ? 9.838 -14.467 7.497 1.00 84.88 165 ILE A CA 1
ATOM 1370 C C . ILE A 1 165 ? 11.046 -15.101 6.810 1.00 84.88 165 ILE A C 1
ATOM 1372 O O . ILE A 1 165 ? 12.134 -14.532 6.877 1.00 84.88 165 ILE A O 1
ATOM 1376 N N . ASP A 1 166 ? 10.860 -16.225 6.117 1.00 84.69 166 ASP A N 1
ATOM 1377 C CA . ASP A 1 166 ? 11.934 -16.893 5.379 1.00 84.69 166 ASP A CA 1
ATOM 1378 C C . ASP A 1 166 ? 12.529 -15.959 4.312 1.00 84.69 166 ASP A C 1
ATOM 1380 O O . ASP A 1 166 ? 13.752 -15.912 4.138 1.00 84.69 166 ASP A O 1
ATOM 1384 N N . LEU A 1 167 ? 11.696 -15.123 3.674 1.00 85.25 167 LEU A N 1
ATOM 1385 C CA . LEU A 1 167 ? 12.170 -14.094 2.742 1.00 85.25 167 LEU A CA 1
ATOM 1386 C C . LEU A 1 167 ? 13.089 -13.069 3.412 1.00 85.25 167 LEU A C 1
ATOM 1388 O O . LEU A 1 167 ? 14.017 -12.592 2.769 1.00 85.25 167 LEU A O 1
ATOM 1392 N N . LYS A 1 168 ? 12.931 -12.768 4.705 1.00 81.69 168 LYS A N 1
ATOM 1393 C CA . LYS A 1 168 ? 13.806 -11.805 5.397 1.00 81.69 168 LYS A CA 1
ATOM 1394 C C . LYS A 1 168 ? 15.284 -12.209 5.346 1.00 81.69 168 LYS A C 1
ATOM 1396 O O . LYS A 1 168 ? 16.147 -11.342 5.332 1.00 81.69 168 LYS A O 1
ATOM 1401 N N . SER A 1 169 ? 15.588 -13.507 5.282 1.00 78.56 169 SER A N 1
ATOM 1402 C CA . SER A 1 169 ? 16.974 -13.980 5.151 1.00 78.56 169 SER A CA 1
ATOM 1403 C C . SER A 1 169 ? 17.597 -13.663 3.785 1.00 78.56 169 SER A C 1
ATOM 1405 O O . SER A 1 169 ? 18.806 -13.468 3.689 1.00 78.56 169 SER A O 1
ATOM 1407 N N . HIS A 1 170 ? 16.771 -13.580 2.741 1.00 77.00 170 HIS A N 1
ATOM 1408 C CA . HIS A 1 170 ? 17.186 -13.317 1.363 1.00 77.00 170 HIS A CA 1
ATOM 1409 C C . HIS A 1 170 ? 17.044 -11.840 0.965 1.00 77.00 170 HIS A C 1
ATOM 1411 O O . HIS A 1 170 ? 17.719 -11.386 0.046 1.00 77.00 170 HIS A O 1
ATOM 1417 N N . TYR A 1 171 ? 16.186 -11.100 1.665 1.00 78.38 171 TYR A N 1
ATOM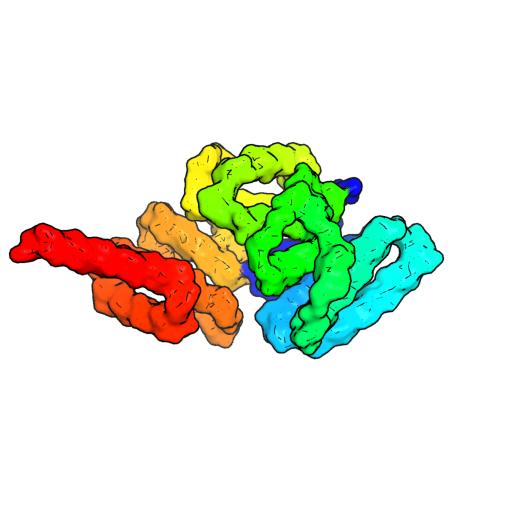 1418 C CA . TYR A 1 171 ? 15.769 -9.734 1.350 1.00 78.38 171 TYR A CA 1
ATOM 1419 C C . TYR A 1 171 ? 15.844 -8.840 2.600 1.00 78.38 171 TYR A C 1
ATOM 1421 O O . TYR A 1 171 ? 14.913 -8.085 2.881 1.00 78.38 171 TYR A O 1
ATOM 1429 N N . SER A 1 172 ? 16.918 -8.967 3.386 1.00 64.62 172 SER A N 1
ATOM 1430 C CA . SER A 1 172 ? 17.026 -8.385 4.736 1.00 64.62 172 SER A CA 1
ATOM 1431 C C . SER A 1 172 ? 16.795 -6.879 4.796 1.00 64.62 172 SER A C 1
ATOM 1433 O O . SER A 1 172 ? 16.219 -6.412 5.774 1.00 64.62 172 SER A O 1
ATOM 1435 N N . ASP A 1 173 ? 17.181 -6.165 3.737 1.00 73.12 173 ASP A N 1
ATOM 1436 C CA . ASP A 1 173 ? 17.147 -4.699 3.654 1.00 73.12 173 ASP A CA 1
ATOM 1437 C C . ASP A 1 173 ? 16.021 -4.209 2.723 1.00 73.12 173 ASP A C 1
ATOM 1439 O O . ASP A 1 173 ? 16.035 -3.087 2.212 1.00 73.12 173 ASP A O 1
ATOM 1443 N N . SER A 1 174 ? 15.051 -5.080 2.426 1.00 84.81 174 SER A N 1
ATOM 1444 C CA . SER A 1 174 ? 13.920 -4.717 1.582 1.00 84.81 174 SER A CA 1
ATOM 1445 C C . SER A 1 174 ? 12.898 -3.916 2.376 1.00 84.81 174 SER A C 1
ATOM 1447 O O . SER A 1 174 ? 12.119 -4.467 3.156 1.00 84.81 174 SER A O 1
ATOM 1449 N N . LEU A 1 175 ? 12.838 -2.615 2.095 1.00 87.88 175 LEU A N 1
ATOM 1450 C CA . LEU A 1 175 ? 11.861 -1.700 2.681 1.00 87.88 175 LEU A CA 1
ATOM 1451 C C . LEU A 1 175 ? 10.413 -2.188 2.494 1.00 87.88 175 LEU A C 1
ATOM 1453 O O . LEU A 1 175 ? 9.578 -2.042 3.382 1.00 87.88 175 LEU A O 1
ATOM 1457 N N . ILE A 1 176 ? 10.114 -2.834 1.364 1.00 90.25 176 ILE A N 1
ATOM 1458 C CA . ILE A 1 176 ? 8.788 -3.400 1.082 1.00 90.25 176 ILE A CA 1
ATOM 1459 C C . ILE A 1 176 ? 8.419 -4.476 2.117 1.00 90.25 176 ILE A C 1
ATOM 1461 O O . ILE A 1 176 ? 7.278 -4.522 2.583 1.00 90.25 176 ILE A O 1
ATOM 1465 N N . LEU A 1 177 ? 9.376 -5.325 2.513 1.00 90.69 177 LEU A N 1
ATOM 1466 C CA . LEU A 1 177 ? 9.157 -6.317 3.570 1.00 90.69 177 LEU A CA 1
ATOM 1467 C C . LEU A 1 177 ? 8.997 -5.666 4.941 1.00 90.69 177 LEU A C 1
ATOM 1469 O O . LEU A 1 177 ? 8.188 -6.142 5.734 1.00 90.69 177 LEU A O 1
ATOM 1473 N N . GLU A 1 178 ? 9.718 -4.582 5.225 1.00 91.94 178 GLU A N 1
ATOM 1474 C CA . GLU A 1 178 ? 9.556 -3.847 6.484 1.00 91.94 178 GLU A CA 1
ATOM 1475 C C . GLU A 1 178 ? 8.150 -3.251 6.611 1.00 91.94 178 GLU A C 1
ATOM 1477 O O . GLU A 1 178 ? 7.482 -3.477 7.623 1.00 91.94 178 GLU A O 1
ATOM 1482 N N . PHE A 1 179 ? 7.640 -2.609 5.552 1.00 93.50 179 PHE A N 1
ATOM 1483 C CA . PHE A 1 179 ? 6.244 -2.160 5.496 1.00 93.50 179 PHE A CA 1
ATOM 1484 C C . PHE A 1 179 ? 5.264 -3.328 5.670 1.00 93.50 179 PHE A C 1
ATOM 1486 O O . PHE A 1 179 ? 4.309 -3.227 6.445 1.00 93.50 179 PHE A O 1
ATOM 1493 N N . ALA A 1 180 ? 5.509 -4.454 4.993 1.00 92.75 180 ALA A N 1
ATOM 1494 C CA . ALA A 1 180 ? 4.672 -5.645 5.110 1.00 92.75 180 ALA A CA 1
ATOM 1495 C C . ALA A 1 180 ? 4.628 -6.180 6.551 1.00 92.75 180 ALA A C 1
ATOM 1497 O O . ALA A 1 180 ? 3.546 -6.450 7.076 1.00 92.75 180 ALA A O 1
ATOM 1498 N N . PHE A 1 181 ? 5.777 -6.288 7.222 1.00 93.00 181 PHE A N 1
ATOM 1499 C CA . PHE A 1 181 ? 5.850 -6.714 8.619 1.00 93.00 181 PHE A CA 1
ATOM 1500 C C . PHE A 1 181 ? 5.207 -5.709 9.571 1.00 93.00 181 PHE A C 1
ATOM 1502 O O . PHE A 1 181 ? 4.510 -6.128 10.495 1.00 93.00 181 PHE A O 1
ATOM 1509 N N . ALA A 1 182 ? 5.366 -4.406 9.335 1.00 94.81 182 ALA A N 1
ATOM 1510 C CA . ALA A 1 182 ? 4.713 -3.383 10.142 1.00 94.81 182 ALA A CA 1
ATOM 1511 C C . ALA A 1 182 ? 3.178 -3.462 10.030 1.00 94.81 182 ALA A C 1
ATOM 1513 O O . ALA A 1 182 ? 2.482 -3.382 11.046 1.00 94.81 182 ALA A O 1
ATOM 1514 N N . TRP A 1 183 ? 2.625 -3.701 8.838 1.00 93.44 183 TRP A N 1
ATOM 1515 C CA . TRP A 1 183 ? 1.182 -3.924 8.678 1.00 93.44 183 TRP A CA 1
ATOM 1516 C C . TRP A 1 183 ? 0.703 -5.243 9.292 1.00 93.44 183 TRP A C 1
ATOM 1518 O O . TRP A 1 183 ? -0.368 -5.281 9.897 1.00 93.44 183 TRP A O 1
ATOM 1528 N N . LEU A 1 184 ? 1.496 -6.314 9.213 1.00 92.56 184 LEU A N 1
ATOM 1529 C CA . LEU A 1 184 ? 1.170 -7.574 9.888 1.00 92.56 184 LEU A CA 1
ATOM 1530 C C . LEU A 1 184 ? 1.204 -7.437 11.415 1.00 92.56 184 LEU A C 1
ATOM 1532 O O . LEU A 1 184 ? 0.311 -7.948 12.085 1.00 92.56 184 LEU A O 1
ATOM 1536 N N . GLY A 1 185 ? 2.168 -6.705 11.974 1.00 93.50 185 GLY A N 1
ATOM 1537 C CA . GLY A 1 185 ? 2.225 -6.440 13.414 1.00 93.50 185 GLY A CA 1
ATOM 1538 C C . GLY A 1 185 ? 1.063 -5.571 13.917 1.00 93.50 185 GLY A C 1
ATOM 1539 O O . GLY A 1 185 ? 0.642 -5.704 15.066 1.00 93.50 185 GLY A O 1
ATOM 1540 N N . LEU A 1 186 ? 0.474 -4.739 13.047 1.00 91.62 186 LEU A N 1
ATOM 1541 C CA . LEU A 1 186 ? -0.791 -4.050 13.327 1.00 91.62 186 LEU A CA 1
ATOM 1542 C C . LEU A 1 186 ? -1.973 -5.026 13.388 1.00 91.62 186 LEU A C 1
ATOM 1544 O O . LEU A 1 186 ? -2.893 -4.817 14.184 1.00 91.62 186 LEU A O 1
ATOM 1548 N N . LEU A 1 187 ? -1.974 -6.081 12.570 1.00 89.19 187 LEU A N 1
ATOM 1549 C CA . LEU A 1 187 ? -3.029 -7.094 12.571 1.00 89.19 187 LEU A CA 1
ATOM 1550 C C . LEU A 1 187 ? -2.996 -7.923 13.862 1.00 89.19 187 LEU A C 1
ATOM 1552 O O . LEU A 1 187 ? -4.009 -7.990 14.562 1.00 89.19 187 LEU A O 1
ATOM 1556 N N . SER A 1 188 ? -1.845 -8.518 14.185 1.00 86.56 188 SER A N 1
ATOM 1557 C CA . SER A 1 188 ? -1.668 -9.396 15.346 1.00 86.56 188 SER A CA 1
ATOM 1558 C C . SER A 1 188 ? -0.199 -9.497 15.781 1.00 86.56 188 SER A C 1
ATOM 1560 O O . SER A 1 188 ? 0.716 -9.091 15.068 1.00 86.56 188 SER A O 1
ATOM 1562 N N . ASN A 1 189 ? 0.031 -10.078 16.960 1.00 88.50 189 ASN A N 1
ATOM 1563 C CA . ASN A 1 189 ? 1.366 -10.408 17.455 1.00 88.50 189 ASN A CA 1
ATOM 1564 C C . ASN A 1 189 ? 1.713 -11.844 17.062 1.00 88.50 189 ASN A C 1
ATOM 1566 O O . ASN A 1 189 ? 1.298 -12.793 17.728 1.00 88.50 189 ASN A O 1
ATOM 1570 N N . PHE A 1 190 ? 2.475 -11.998 15.984 1.00 86.00 190 PHE A N 1
ATOM 1571 C CA . PHE A 1 190 ? 2.830 -13.311 15.449 1.00 86.00 190 PHE A CA 1
ATOM 1572 C C . PHE A 1 190 ? 4.112 -13.868 16.060 1.00 86.00 190 PHE A C 1
ATOM 1574 O O . PHE A 1 190 ? 4.210 -15.069 16.304 1.00 86.00 190 PHE A O 1
ATOM 1581 N N . ASN A 1 191 ? 5.095 -13.001 16.308 1.00 86.69 191 ASN A N 1
ATOM 1582 C CA . ASN A 1 191 ? 6.346 -13.336 16.985 1.00 86.69 191 ASN A CA 1
ATOM 1583 C C . ASN A 1 191 ? 7.064 -12.060 17.472 1.00 86.69 191 ASN A C 1
ATOM 1585 O O . ASN A 1 191 ? 6.553 -10.944 17.349 1.00 86.69 191 ASN A O 1
ATOM 1589 N N . ASP A 1 192 ? 8.281 -12.218 17.989 1.00 85.56 192 ASP A N 1
ATOM 1590 C CA . ASP A 1 192 ? 9.102 -11.113 18.504 1.00 85.56 192 ASP A CA 1
ATOM 1591 C C . ASP A 1 192 ? 9.496 -10.075 17.434 1.00 85.56 192 ASP A C 1
ATOM 1593 O O . ASP A 1 192 ? 9.803 -8.929 17.765 1.00 85.56 192 ASP A O 1
ATOM 1597 N N . ASN A 1 193 ? 9.442 -10.439 16.148 1.00 84.06 193 ASN A N 1
ATOM 1598 C CA . ASN A 1 193 ? 9.784 -9.565 15.024 1.00 84.06 193 ASN A CA 1
ATOM 1599 C C . ASN A 1 193 ? 8.556 -8.905 14.375 1.00 84.06 193 ASN A C 1
ATOM 1601 O O . ASN A 1 193 ? 8.667 -7.792 13.868 1.00 84.06 193 ASN A O 1
ATOM 1605 N N . ILE A 1 194 ? 7.396 -9.562 14.398 1.00 91.38 194 ILE A N 1
ATOM 1606 C CA . ILE A 1 194 ? 6.148 -9.110 13.776 1.00 91.38 194 ILE A CA 1
ATOM 1607 C C . ILE A 1 194 ? 5.102 -8.965 14.881 1.00 91.38 194 ILE A C 1
ATOM 1609 O O . ILE A 1 194 ? 4.391 -9.912 15.231 1.00 91.38 194 ILE A O 1
ATOM 1613 N N . ASN A 1 195 ? 5.060 -7.772 15.466 1.00 94.50 195 ASN A N 1
ATOM 1614 C CA . ASN A 1 195 ? 4.162 -7.417 16.556 1.00 94.50 195 ASN A CA 1
ATOM 1615 C C . ASN A 1 195 ? 3.884 -5.912 16.575 1.00 94.50 195 ASN A C 1
ATOM 1617 O O . ASN A 1 195 ? 4.589 -5.121 15.946 1.00 94.50 195 ASN A O 1
ATOM 1621 N N . LEU A 1 196 ? 2.885 -5.531 17.369 1.00 96.56 196 LEU A N 1
ATOM 1622 C CA . LEU A 1 196 ? 2.410 -4.157 17.487 1.00 96.56 196 LEU A CA 1
ATOM 1623 C C . LEU A 1 196 ? 3.496 -3.164 17.930 1.00 96.56 196 LEU A C 1
ATOM 1625 O O . LEU A 1 196 ? 3.490 -2.021 17.484 1.00 96.56 196 LEU A O 1
ATOM 1629 N N . LYS A 1 197 ? 4.431 -3.577 18.795 1.00 95.81 197 LYS A N 1
ATOM 1630 C CA . LYS A 1 197 ? 5.506 -2.701 19.286 1.00 95.81 197 LYS A CA 1
ATOM 1631 C C . LYS A 1 197 ? 6.490 -2.352 18.167 1.00 95.81 197 LYS A C 1
ATOM 1633 O O . LYS A 1 197 ? 6.873 -1.193 18.039 1.00 95.81 197 LYS A O 1
ATOM 1638 N N . ASN A 1 198 ? 6.858 -3.327 17.339 1.00 95.69 198 ASN A N 1
ATOM 1639 C CA . ASN A 1 198 ? 7.724 -3.084 16.186 1.00 95.69 198 ASN A CA 1
ATOM 1640 C C . ASN A 1 198 ? 7.007 -2.244 15.124 1.00 95.69 198 ASN A C 1
ATOM 1642 O O . ASN A 1 198 ? 7.604 -1.315 14.590 1.00 95.69 198 ASN A O 1
ATOM 1646 N N . SER A 1 199 ? 5.716 -2.499 14.878 1.00 97.12 199 SER A N 1
ATOM 1647 C CA . SER A 1 199 ? 4.893 -1.650 14.005 1.00 97.12 199 SER A CA 1
ATOM 1648 C C . SER A 1 199 ? 4.829 -0.207 14.497 1.00 97.12 199 SER A C 1
ATOM 1650 O O . SER A 1 199 ? 4.960 0.716 13.700 1.00 97.12 199 SER A O 1
ATOM 1652 N N . TYR A 1 200 ? 4.648 -0.011 15.806 1.00 97.44 200 TYR A N 1
ATOM 1653 C CA . TYR A 1 200 ? 4.658 1.309 16.428 1.00 97.44 200 TYR A CA 1
ATOM 1654 C C . TYR A 1 200 ? 5.969 2.043 16.141 1.00 97.44 200 TYR A C 1
ATOM 1656 O O . TYR A 1 200 ? 5.919 3.117 15.554 1.00 97.44 200 TYR A O 1
ATOM 1664 N N . TYR A 1 201 ? 7.124 1.453 16.472 1.00 97.25 201 TYR A N 1
ATOM 1665 C CA . TYR A 1 201 ? 8.410 2.124 16.252 1.00 97.25 201 TYR A CA 1
ATOM 1666 C C . TYR A 1 201 ? 8.695 2.393 14.780 1.00 97.25 201 TYR A C 1
ATOM 1668 O O . TYR A 1 201 ? 9.203 3.459 14.455 1.00 97.25 201 TYR A O 1
ATOM 1676 N N . PHE A 1 202 ? 8.324 1.468 13.894 1.00 96.38 202 PHE A N 1
ATOM 1677 C CA . PHE A 1 202 ? 8.489 1.660 12.458 1.00 96.38 202 PHE A CA 1
ATOM 1678 C C . PHE A 1 202 ? 7.700 2.877 11.954 1.00 96.38 202 PHE A C 1
ATOM 1680 O O . PHE A 1 202 ? 8.251 3.747 11.284 1.00 96.38 202 PHE A O 1
ATOM 1687 N N . PHE A 1 203 ? 6.413 2.986 12.301 1.00 97.00 203 PHE A N 1
ATOM 1688 C CA . PHE A 1 203 ? 5.611 4.137 11.874 1.00 97.00 203 PHE A CA 1
ATOM 1689 C C . PHE A 1 203 ? 5.984 5.434 12.602 1.00 97.00 203 PHE A C 1
ATOM 1691 O O . PHE A 1 203 ? 5.867 6.500 12.005 1.00 97.00 203 PHE A O 1
ATOM 1698 N N . ASP A 1 204 ? 6.453 5.360 13.847 1.00 96.69 204 ASP A N 1
ATOM 1699 C CA . ASP A 1 204 ? 6.941 6.514 14.612 1.00 96.69 204 ASP A CA 1
ATOM 1700 C C . ASP A 1 204 ? 8.228 7.095 13.999 1.00 96.69 204 ASP A C 1
ATOM 1702 O O . ASP A 1 204 ? 8.351 8.309 13.810 1.00 96.69 204 ASP A O 1
ATOM 1706 N N . GLU A 1 205 ? 9.154 6.228 13.578 1.00 95.94 205 GLU A N 1
ATOM 1707 C CA . GLU A 1 205 ? 10.369 6.618 12.857 1.00 95.94 205 GLU A CA 1
ATOM 1708 C C . GLU A 1 205 ? 10.034 7.300 11.523 1.00 95.94 205 GLU A C 1
ATOM 1710 O O . GLU A 1 205 ? 10.526 8.396 11.239 1.00 95.94 205 GLU A O 1
ATOM 1715 N N . LEU A 1 206 ? 9.134 6.705 10.730 1.00 94.88 206 LEU A N 1
ATOM 1716 C CA . LEU A 1 206 ? 8.689 7.300 9.467 1.00 94.88 206 LEU A CA 1
ATOM 1717 C C . LEU A 1 206 ? 7.958 8.634 9.675 1.00 94.88 206 LEU A C 1
ATOM 1719 O O . LEU A 1 206 ? 8.119 9.550 8.870 1.00 94.88 206 LEU A O 1
ATOM 1723 N N . ASN A 1 207 ? 7.179 8.768 10.748 1.00 94.44 207 ASN A N 1
ATOM 1724 C CA . ASN A 1 207 ? 6.480 10.011 11.075 1.00 94.44 207 ASN A CA 1
ATOM 1725 C C . ASN A 1 207 ? 7.448 11.121 11.519 1.00 94.44 207 ASN A C 1
ATOM 1727 O O . ASN A 1 207 ? 7.199 12.301 11.278 1.00 94.44 207 ASN A O 1
ATOM 1731 N N . SER A 1 208 ? 8.565 10.744 12.145 1.00 92.81 208 SER A N 1
ATOM 1732 C CA . SER A 1 208 ? 9.589 11.671 12.642 1.00 92.81 208 SER A CA 1
ATOM 1733 C C . SER A 1 208 ? 10.499 12.227 11.539 1.00 92.81 208 SER A C 1
ATOM 1735 O O . SER A 1 208 ? 11.158 13.250 11.733 1.00 92.81 208 SER A O 1
ATOM 1737 N N . SER A 1 209 ? 10.549 11.574 10.377 1.00 92.06 209 SER A N 1
ATOM 1738 C CA . SER A 1 209 ? 11.356 11.993 9.228 1.00 92.06 209 SER A CA 1
ATOM 1739 C C . SER A 1 209 ? 10.559 12.888 8.276 1.00 92.06 209 SER A C 1
ATOM 1741 O O . SER A 1 209 ? 9.464 12.540 7.840 1.00 92.06 209 SER A O 1
ATOM 1743 N N . SER A 1 210 ? 11.135 14.027 7.876 1.00 85.50 210 SER A N 1
ATOM 1744 C CA . SER A 1 210 ? 10.485 14.988 6.969 1.00 85.50 210 SER A CA 1
ATOM 1745 C C . SER A 1 210 ? 10.138 14.408 5.599 1.00 85.50 210 SER A C 1
ATOM 1747 O O . SER A 1 210 ? 9.198 14.873 4.969 1.00 85.50 210 SER A O 1
ATOM 1749 N N . ASN A 1 211 ? 10.889 13.406 5.137 1.00 84.81 211 ASN A N 1
ATOM 1750 C CA . ASN A 1 211 ? 10.717 12.833 3.799 1.00 84.81 211 ASN A CA 1
ATOM 1751 C C . ASN A 1 211 ? 9.606 11.779 3.748 1.00 84.81 211 ASN A C 1
ATOM 1753 O O . ASN A 1 211 ? 9.138 11.423 2.672 1.00 84.81 211 ASN A O 1
ATOM 1757 N N . THR A 1 212 ? 9.207 11.246 4.900 1.00 90.19 212 THR A N 1
ATOM 1758 C CA . THR A 1 212 ? 8.248 10.137 5.005 1.00 90.19 212 THR A CA 1
ATOM 1759 C C . THR A 1 212 ? 7.021 10.481 5.818 1.00 90.19 212 THR A C 1
ATOM 1761 O O . THR A 1 212 ? 6.019 9.774 5.731 1.00 90.19 212 THR A O 1
ATOM 1764 N N . ASN A 1 213 ? 7.070 11.574 6.575 1.00 90.94 213 ASN A N 1
ATOM 1765 C CA . ASN A 1 213 ? 5.908 12.104 7.249 1.00 90.94 213 ASN A CA 1
ATOM 1766 C C . ASN A 1 213 ? 4.809 12.396 6.220 1.00 90.94 213 ASN A C 1
ATOM 1768 O O . ASN A 1 213 ? 5.024 13.095 5.231 1.00 90.94 213 ASN A O 1
ATOM 1772 N N . SER A 1 214 ? 3.639 11.810 6.446 1.00 91.62 214 SER A N 1
ATOM 1773 C CA . SER A 1 214 ? 2.497 11.898 5.550 1.00 91.62 214 SER A CA 1
ATOM 1774 C C . SER A 1 214 ? 1.213 11.558 6.299 1.00 91.62 214 SER A C 1
ATOM 1776 O O . SER A 1 214 ? 1.231 10.893 7.341 1.00 91.62 214 SER A O 1
ATOM 1778 N N . LEU A 1 215 ? 0.071 11.897 5.698 1.00 91.56 215 LEU A N 1
ATOM 1779 C CA . LEU A 1 215 ? -1.239 11.488 6.201 1.00 91.56 215 LEU A CA 1
ATOM 1780 C C . LEU A 1 215 ? -1.352 9.960 6.372 1.00 91.56 215 LEU A C 1
ATOM 1782 O O . LEU A 1 215 ? -1.889 9.483 7.370 1.00 91.56 215 LEU A O 1
ATOM 1786 N N . LYS A 1 216 ? -0.810 9.172 5.434 1.00 92.31 216 LYS A N 1
ATOM 1787 C CA . LYS A 1 216 ? -0.863 7.701 5.494 1.00 92.31 216 LYS A CA 1
ATOM 1788 C C . LYS A 1 216 ? -0.081 7.162 6.692 1.00 92.31 216 LYS A C 1
ATOM 1790 O O . LYS A 1 216 ? -0.571 6.275 7.392 1.00 92.31 216 LYS A O 1
ATOM 1795 N N . ILE A 1 217 ? 1.123 7.685 6.925 1.00 94.75 217 ILE A N 1
ATO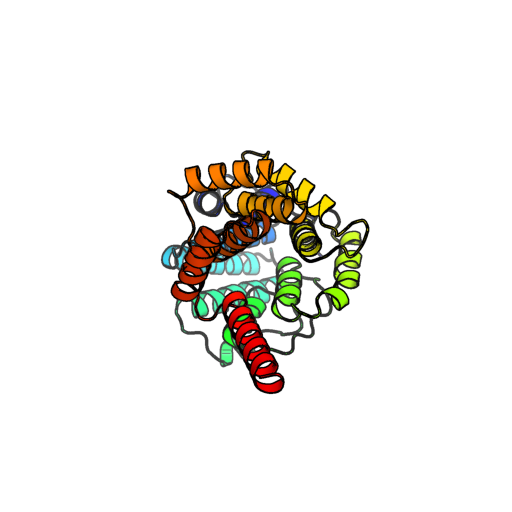M 1796 C CA . ILE A 1 217 ? 1.964 7.269 8.051 1.00 94.75 217 ILE A CA 1
ATOM 1797 C C . ILE A 1 217 ? 1.307 7.657 9.374 1.00 94.75 217 ILE A C 1
ATOM 1799 O O . ILE A 1 217 ? 1.197 6.807 10.258 1.00 94.75 217 ILE A O 1
ATOM 1803 N N . LYS A 1 218 ? 0.753 8.869 9.477 1.00 95.00 218 LYS A N 1
ATOM 1804 C CA . LYS A 1 218 ? 0.005 9.307 10.662 1.00 95.00 218 LYS A CA 1
ATOM 1805 C C . LYS A 1 218 ? -1.215 8.447 10.951 1.00 95.00 218 LYS A C 1
ATOM 1807 O O . LYS A 1 218 ? -1.461 8.132 12.108 1.00 95.00 218 LYS A O 1
ATOM 1812 N N . ILE A 1 219 ? -1.959 8.018 9.931 1.00 95.19 219 ILE A N 1
ATOM 1813 C CA . ILE A 1 219 ? -3.106 7.113 10.111 1.00 95.19 219 ILE A CA 1
ATOM 1814 C C . ILE A 1 219 ? -2.657 5.744 10.640 1.00 95.19 219 ILE A C 1
ATOM 1816 O O . ILE A 1 219 ? -3.317 5.186 11.520 1.00 95.19 219 ILE A O 1
ATOM 1820 N N . ASN A 1 220 ? -1.533 5.209 10.152 1.00 95.94 220 ASN A N 1
ATOM 1821 C CA . ASN A 1 220 ? -0.971 3.958 10.675 1.00 95.94 220 ASN A CA 1
ATOM 1822 C C . ASN A 1 220 ? -0.472 4.125 12.117 1.00 95.94 220 ASN A C 1
ATOM 1824 O O . ASN A 1 220 ? -0.769 3.287 12.968 1.00 95.94 220 ASN A O 1
ATOM 1828 N N . LEU A 1 221 ? 0.224 5.225 12.416 1.00 97.06 221 LEU A N 1
ATOM 1829 C CA . LEU A 1 221 ? 0.686 5.537 13.767 1.00 97.06 221 LEU A CA 1
ATOM 1830 C C . LEU A 1 221 ? -0.495 5.746 14.728 1.00 97.06 221 LEU A C 1
ATOM 1832 O O . LEU A 1 221 ? -0.494 5.211 15.835 1.00 97.06 221 LEU A O 1
ATOM 1836 N N . PHE A 1 222 ? -1.558 6.420 14.281 1.00 97.50 222 PHE A N 1
ATOM 1837 C CA . PHE A 1 222 ? -2.809 6.560 15.025 1.00 97.50 222 PHE A CA 1
ATOM 1838 C C . PHE A 1 222 ? -3.406 5.189 15.364 1.00 97.50 222 PHE A C 1
ATOM 1840 O O . PHE A 1 222 ? -3.750 4.936 16.518 1.00 97.50 222 PHE A O 1
ATOM 1847 N N . ALA A 1 223 ? -3.452 4.262 14.400 1.00 97.00 223 ALA A N 1
ATOM 1848 C CA . ALA A 1 223 ? -3.897 2.891 14.651 1.00 97.00 223 ALA A CA 1
ATOM 1849 C C . ALA A 1 223 ? -3.015 2.164 15.687 1.00 97.00 223 ALA A C 1
ATOM 1851 O O . ALA A 1 223 ? -3.548 1.447 16.541 1.00 97.00 223 ALA A O 1
ATOM 1852 N N . CYS A 1 224 ? -1.691 2.371 15.662 1.00 97.50 224 CYS A N 1
ATOM 1853 C CA . CYS A 1 224 ? -0.780 1.843 16.683 1.00 97.50 224 CYS A CA 1
ATOM 1854 C C . CYS A 1 224 ? -1.127 2.378 18.080 1.00 97.50 224 CYS A C 1
ATOM 1856 O O . CYS A 1 224 ? -1.304 1.583 19.004 1.00 97.50 224 CYS A O 1
ATOM 1858 N N . HIS A 1 225 ? -1.275 3.698 18.242 1.00 97.62 225 HIS A N 1
ATOM 1859 C CA . HIS A 1 225 ? -1.612 4.295 19.541 1.00 97.62 225 HIS A CA 1
ATOM 1860 C C . HIS A 1 225 ? -2.963 3.819 20.075 1.00 97.62 225 HIS A C 1
ATOM 1862 O O . HIS A 1 225 ? -3.063 3.502 21.261 1.00 97.62 225 HIS A O 1
ATOM 1868 N N . LEU A 1 226 ? -3.975 3.684 19.212 1.00 97.12 226 LEU A N 1
ATOM 1869 C CA . LEU A 1 226 ? -5.279 3.147 19.605 1.00 97.12 226 LEU A CA 1
ATOM 1870 C C . LEU A 1 226 ? -5.173 1.711 20.124 1.00 97.12 226 LEU A C 1
ATOM 1872 O O . LEU A 1 226 ? -5.749 1.389 21.162 1.00 97.12 226 LEU A O 1
ATOM 1876 N N . LYS A 1 227 ? -4.407 0.853 19.440 1.00 95.38 227 LYS A N 1
ATOM 1877 C CA . LYS A 1 227 ? -4.183 -0.537 19.869 1.00 95.38 227 LYS A CA 1
ATOM 1878 C C . LYS A 1 227 ? -3.352 -0.642 21.150 1.00 95.38 227 LYS A C 1
ATOM 1880 O O . LYS A 1 227 ? -3.545 -1.588 21.909 1.00 95.38 227 LYS A O 1
ATOM 1885 N N . LEU A 1 228 ? -2.460 0.317 21.400 1.00 95.31 228 LEU A N 1
ATOM 1886 C CA . LEU A 1 228 ? -1.687 0.427 22.641 1.00 95.31 228 LEU A CA 1
ATOM 1887 C C . LEU A 1 228 ? -2.455 1.122 23.779 1.00 95.31 228 LEU A C 1
ATOM 1889 O O . LEU A 1 228 ? -1.975 1.130 24.907 1.00 95.31 228 LEU A O 1
ATOM 1893 N N . ILE A 1 229 ? -3.654 1.659 23.513 1.00 95.12 229 ILE A N 1
ATOM 1894 C CA . ILE A 1 229 ? -4.471 2.426 24.473 1.00 95.12 229 ILE A CA 1
ATOM 1895 C C . ILE A 1 229 ? -3.742 3.710 24.940 1.00 95.12 229 ILE A C 1
ATOM 1897 O O . ILE A 1 229 ? -3.958 4.236 26.031 1.00 95.12 229 ILE A O 1
ATOM 1901 N N . ASN A 1 230 ? -2.909 4.276 24.067 1.00 96.25 230 ASN A N 1
ATOM 1902 C CA . ASN A 1 230 ? -2.219 5.550 24.269 1.00 96.25 230 ASN A CA 1
ATOM 1903 C C . ASN A 1 230 ? -3.154 6.701 23.859 1.00 96.25 230 ASN A C 1
ATOM 1905 O O . ASN A 1 230 ? -3.042 7.261 22.766 1.00 96.25 230 ASN A O 1
ATOM 1909 N N . ILE A 1 231 ? -4.179 6.970 24.676 1.00 96.50 231 ILE A N 1
ATOM 1910 C CA . ILE A 1 231 ? -5.272 7.900 24.333 1.00 96.50 231 ILE A CA 1
ATOM 1911 C C . ILE A 1 231 ? -4.819 9.363 24.192 1.00 96.50 231 ILE A C 1
ATOM 1913 O O . ILE A 1 231 ? -5.250 9.999 23.227 1.00 96.50 231 ILE A O 1
ATOM 1917 N N . PRO A 1 232 ? -3.974 9.927 25.078 1.00 97.00 232 PRO A N 1
ATOM 1918 C CA . PRO A 1 232 ? -3.471 11.291 24.902 1.00 97.00 232 PRO A CA 1
ATOM 1919 C C . PRO A 1 232 ? -2.752 11.483 23.561 1.00 97.00 232 PRO A C 1
ATOM 1921 O O . PRO A 1 232 ? -3.087 12.391 22.805 1.00 97.00 232 PRO A O 1
ATOM 1924 N N . GLU A 1 233 ? -1.849 10.568 23.221 1.00 97.00 233 GLU A N 1
ATOM 1925 C CA . GLU A 1 233 ? -1.069 10.589 21.983 1.00 97.00 233 GLU A CA 1
ATOM 1926 C C . GLU A 1 233 ? -1.962 10.350 20.755 1.00 97.00 233 GLU A C 1
ATOM 1928 O O . GLU A 1 233 ? -1.810 11.000 19.723 1.00 97.00 233 GLU A O 1
ATOM 1933 N N . SER A 1 234 ? -2.967 9.476 20.886 1.00 96.75 234 SER A N 1
ATOM 1934 C CA . SER A 1 234 ? -3.998 9.267 19.861 1.00 96.75 234 SER A CA 1
ATOM 1935 C C . SER A 1 234 ? -4.733 10.569 19.516 1.00 96.75 234 SER A C 1
ATOM 1937 O O . SER A 1 234 ? -4.988 10.845 18.345 1.00 96.75 234 SER A O 1
ATOM 1939 N N . LEU A 1 235 ? -5.065 11.382 20.525 1.00 96.00 235 LEU A N 1
ATOM 1940 C CA . LEU A 1 235 ? -5.720 12.679 20.334 1.00 96.00 235 LEU A CA 1
ATOM 1941 C C . LEU A 1 235 ? -4.778 13.721 19.720 1.00 96.00 235 LEU A C 1
ATOM 1943 O O . LEU A 1 235 ? -5.227 14.554 18.936 1.00 96.00 235 LEU A O 1
ATOM 1947 N N . GLU A 1 236 ? -3.492 13.702 20.068 1.00 96.06 236 GLU A N 1
ATOM 1948 C CA . GLU A 1 236 ? -2.490 14.592 19.469 1.00 96.06 236 GLU A CA 1
ATOM 1949 C C . GLU A 1 236 ? -2.279 14.294 17.984 1.00 96.06 236 GLU A C 1
ATOM 1951 O O . GLU A 1 236 ? -2.303 15.215 17.163 1.00 96.06 236 GLU A O 1
ATOM 1956 N N . ILE A 1 237 ? -2.166 13.015 17.619 1.00 95.62 237 ILE A N 1
ATOM 1957 C CA . ILE A 1 237 ? -2.049 12.608 16.215 1.00 95.62 237 ILE A CA 1
ATOM 1958 C C . ILE A 1 237 ? -3.316 12.956 15.445 1.00 95.62 237 ILE A C 1
ATOM 1960 O O . ILE A 1 237 ? -3.220 13.491 14.343 1.00 95.62 237 ILE A O 1
ATOM 1964 N N . LEU A 1 238 ? -4.496 12.710 16.022 1.00 95.12 238 LEU A N 1
ATOM 1965 C CA . LEU A 1 238 ? -5.759 13.063 15.382 1.00 95.12 238 LEU A CA 1
ATOM 1966 C C . LEU A 1 238 ? -5.839 14.566 15.076 1.00 95.12 238 LEU A C 1
ATOM 1968 O O . LEU A 1 238 ? -6.154 14.937 13.950 1.00 95.12 238 LEU A O 1
ATOM 1972 N N . LYS A 1 239 ? -5.460 15.425 16.030 1.00 93.88 239 LYS A N 1
ATOM 1973 C CA . LYS A 1 239 ? -5.373 16.877 15.799 1.00 93.88 239 LYS A CA 1
ATOM 1974 C C . LYS A 1 239 ? -4.375 17.225 14.697 1.00 93.88 239 LYS A C 1
ATOM 1976 O O . LYS A 1 239 ? -4.631 18.118 13.897 1.00 93.88 239 LYS A O 1
ATOM 1981 N N . SER A 1 240 ? -3.226 16.546 14.657 1.00 92.00 240 SER A N 1
ATOM 1982 C CA . SER A 1 240 ? -2.239 16.761 13.596 1.00 92.00 240 SER A CA 1
ATOM 1983 C C . SER A 1 240 ? -2.786 16.380 12.219 1.00 92.00 240 SER A C 1
ATOM 1985 O O . SER A 1 240 ? -2.514 17.099 11.264 1.00 92.00 240 SER A O 1
ATOM 1987 N N . ILE A 1 241 ? -3.561 15.295 12.128 1.00 92.38 241 ILE A N 1
ATOM 1988 C CA . ILE A 1 241 ? -4.238 14.872 10.898 1.00 92.38 241 ILE A CA 1
ATOM 1989 C C . ILE A 1 241 ? -5.264 15.925 10.465 1.00 92.38 241 ILE A C 1
ATOM 1991 O O . ILE A 1 241 ? -5.221 16.374 9.326 1.00 92.38 241 ILE A O 1
ATOM 1995 N N . GLU A 1 242 ? -6.140 16.362 11.373 1.00 89.25 242 GLU A N 1
ATOM 1996 C CA . GLU A 1 242 ? -7.211 17.329 11.079 1.00 89.25 242 GLU A CA 1
ATOM 1997 C C . GLU A 1 242 ? -6.671 18.694 10.623 1.00 89.25 242 GLU A C 1
ATOM 1999 O O . GLU A 1 242 ? -7.269 19.342 9.769 1.00 89.25 242 GLU A O 1
ATOM 2004 N N . ASN A 1 243 ? -5.501 19.107 11.118 1.00 85.88 243 ASN A N 1
ATOM 2005 C CA . ASN A 1 243 ? -4.835 20.332 10.662 1.00 85.88 243 ASN A CA 1
ATOM 2006 C C . ASN A 1 243 ? -4.258 20.227 9.235 1.00 85.88 243 ASN A C 1
ATOM 2008 O O . ASN A 1 243 ? -3.956 21.252 8.628 1.00 85.88 243 ASN A O 1
ATOM 2012 N N . GLU A 1 244 ? -4.074 19.015 8.707 1.00 78.19 244 GLU A N 1
ATOM 2013 C CA . GLU A 1 244 ? -3.524 18.747 7.369 1.00 78.19 244 GLU A CA 1
ATOM 2014 C C . GLU A 1 244 ? -4.593 18.306 6.355 1.00 78.19 244 GLU A C 1
ATOM 2016 O O . GLU A 1 244 ? -4.288 18.156 5.168 1.00 78.19 244 GLU A O 1
ATOM 2021 N N . GLU A 1 245 ? -5.846 18.114 6.792 1.00 60.12 245 GLU A N 1
ATOM 2022 C CA . GLU A 1 245 ? -6.949 17.577 5.976 1.00 60.12 245 GLU A CA 1
ATOM 2023 C C . GLU A 1 245 ? -7.280 18.435 4.734 1.00 60.12 245 GLU A C 1
ATOM 2025 O O . GLU A 1 245 ? -7.868 17.909 3.786 1.00 60.12 245 GLU A O 1
ATOM 2030 N N . GLU A 1 246 ? -6.827 19.696 4.656 1.00 50.34 246 GLU A N 1
ATOM 2031 C CA . GLU A 1 246 ? -6.930 20.525 3.439 1.00 50.34 246 GLU A CA 1
ATOM 2032 C C . GLU A 1 246 ? -6.192 19.920 2.219 1.00 50.34 246 GLU A C 1
ATOM 2034 O O . GLU A 1 246 ? -6.523 20.260 1.085 1.00 50.34 246 GLU A O 1
ATOM 2039 N N . ASN A 1 247 ? -5.268 18.967 2.424 1.00 51.59 247 ASN A N 1
ATOM 2040 C CA . ASN A 1 247 ? -4.528 18.248 1.370 1.00 51.59 247 ASN A CA 1
ATOM 2041 C C . ASN A 1 247 ? -4.880 16.744 1.278 1.00 51.59 247 ASN A C 1
ATOM 2043 O O . ASN A 1 247 ? -4.084 15.939 0.783 1.00 51.59 247 ASN A O 1
ATOM 2047 N N . SER A 1 248 ? -6.038 16.329 1.800 1.00 56.88 248 SER A N 1
ATOM 2048 C CA . SER A 1 248 ? -6.382 14.909 1.959 1.00 56.88 248 SER A CA 1
ATOM 2049 C C . SER A 1 248 ? -6.560 14.155 0.629 1.00 56.88 248 SER A C 1
ATOM 2051 O O . SER A 1 248 ? -7.271 14.572 -0.283 1.00 56.88 248 SER A O 1
ATOM 2053 N N . ASN A 1 249 ? -5.916 12.986 0.529 1.00 66.38 249 ASN A N 1
ATOM 2054 C CA . ASN A 1 249 ? -6.221 11.988 -0.493 1.00 66.38 249 ASN A CA 1
ATOM 2055 C C . ASN A 1 249 ? -7.454 11.186 -0.026 1.00 66.38 249 ASN A C 1
ATOM 2057 O O . ASN A 1 249 ? -7.330 10.474 0.978 1.00 66.38 249 ASN A O 1
ATOM 2061 N N . PRO A 1 250 ? -8.590 11.210 -0.758 1.00 68.62 250 PRO A N 1
ATOM 2062 C CA . PRO A 1 250 ? -9.829 10.521 -0.365 1.00 68.62 250 PRO A CA 1
ATOM 2063 C C . PRO A 1 250 ? -9.657 9.016 -0.122 1.00 68.62 250 PRO A C 1
ATOM 2065 O O . PRO A 1 250 ? -10.467 8.371 0.542 1.00 68.62 250 PRO A O 1
ATOM 2068 N N . SER A 1 251 ? -8.582 8.431 -0.661 1.00 74.81 251 SER A N 1
ATOM 2069 C CA . SER A 1 251 ? -8.251 7.015 -0.502 1.00 74.81 251 SER A CA 1
ATOM 2070 C C . SER A 1 251 ? -8.021 6.598 0.957 1.00 74.81 251 SER A C 1
ATOM 2072 O O . SER A 1 251 ? -8.093 5.406 1.256 1.00 74.81 251 SER A O 1
ATOM 2074 N N . TYR A 1 252 ? -7.739 7.541 1.864 1.00 86.88 252 TYR A N 1
ATOM 2075 C CA . TYR A 1 252 ? -7.477 7.249 3.278 1.00 86.88 252 TYR A CA 1
ATOM 2076 C C . TYR A 1 252 ? -8.657 7.531 4.215 1.00 86.88 252 TYR A C 1
ATOM 2078 O O . TYR A 1 252 ? -8.607 7.131 5.382 1.00 86.88 252 TYR A O 1
ATOM 2086 N N . ASP A 1 253 ? -9.734 8.135 3.707 1.00 88.25 253 ASP A N 1
ATOM 2087 C CA . ASP A 1 253 ? -10.918 8.516 4.486 1.00 88.25 253 ASP A CA 1
ATOM 2088 C C . ASP A 1 253 ? -11.525 7.325 5.225 1.00 88.25 253 ASP A C 1
ATOM 2090 O O . ASP A 1 253 ? -11.872 7.421 6.401 1.00 88.25 253 ASP A O 1
ATOM 2094 N N . TYR A 1 254 ? -11.611 6.173 4.553 1.00 91.94 254 TYR A N 1
ATOM 2095 C CA . TYR A 1 254 ? -12.147 4.954 5.152 1.00 91.94 254 TYR A CA 1
ATOM 2096 C C . TYR A 1 254 ? -11.355 4.544 6.401 1.00 91.94 254 TYR A C 1
ATOM 2098 O O . TYR A 1 254 ? -11.932 4.358 7.471 1.00 91.94 254 TYR A O 1
ATOM 2106 N N . SER A 1 255 ? -10.027 4.449 6.291 1.00 92.31 255 SER A N 1
ATOM 2107 C CA . SER A 1 255 ? -9.158 4.051 7.405 1.00 92.31 255 SER A CA 1
ATOM 2108 C C . SER A 1 255 ? -9.196 5.063 8.552 1.00 92.31 255 SER A C 1
ATOM 2110 O O . SER A 1 255 ? -9.239 4.672 9.720 1.00 92.31 255 SER A O 1
ATOM 2112 N N . LEU A 1 256 ? -9.230 6.362 8.235 1.00 94.25 256 LEU A N 1
ATOM 2113 C CA . LEU A 1 256 ? -9.331 7.417 9.241 1.00 94.25 256 LEU A CA 1
ATOM 2114 C C . LEU A 1 256 ? -10.663 7.352 10.002 1.00 94.25 256 LEU A C 1
ATOM 2116 O O . LEU A 1 256 ? -10.655 7.422 11.231 1.00 94.25 256 LEU A O 1
ATOM 2120 N N . LEU A 1 257 ? -11.789 7.160 9.305 1.00 95.00 257 LEU A N 1
ATOM 2121 C CA . LEU A 1 257 ? -13.105 7.010 9.937 1.00 95.00 257 LEU A CA 1
ATOM 2122 C C . LEU A 1 257 ? -13.150 5.802 10.876 1.00 95.00 257 LEU A C 1
ATOM 2124 O O . LEU A 1 257 ? -13.627 5.925 12.002 1.00 95.00 257 LEU A O 1
ATOM 2128 N N . ILE A 1 258 ? -12.596 4.657 10.467 1.00 95.62 258 ILE A N 1
ATOM 2129 C CA . ILE A 1 258 ? -12.509 3.463 11.325 1.00 95.62 258 ILE A CA 1
ATOM 2130 C C . ILE A 1 258 ? -11.722 3.751 12.609 1.00 95.62 258 ILE A C 1
ATOM 2132 O O . ILE A 1 258 ? -12.149 3.365 13.706 1.00 95.62 258 ILE A O 1
ATOM 2136 N N . ASN A 1 259 ? -10.599 4.462 12.501 1.00 96.56 259 ASN A N 1
ATOM 2137 C CA . ASN A 1 259 ? -9.798 4.830 13.665 1.00 96.56 259 ASN A CA 1
ATOM 2138 C C . ASN A 1 259 ? -10.529 5.848 14.561 1.00 96.56 259 ASN A C 1
ATOM 2140 O O . ASN A 1 259 ? -10.553 5.670 15.780 1.00 96.56 259 ASN A O 1
ATOM 2144 N N . LYS A 1 260 ? -11.208 6.853 13.982 1.00 97.19 260 LYS A N 1
ATOM 2145 C CA . LYS A 1 260 ? -12.062 7.811 14.717 1.00 97.19 260 LYS A CA 1
ATOM 2146 C C . LYS A 1 260 ? -13.190 7.082 15.476 1.00 97.19 260 LYS A C 1
ATOM 2148 O O . LYS A 1 260 ? -13.384 7.326 16.668 1.00 97.19 260 LYS A O 1
ATOM 2153 N N . ILE A 1 261 ? -13.870 6.115 14.846 1.00 97.44 261 ILE A N 1
ATOM 2154 C CA . ILE A 1 261 ? -14.903 5.276 15.492 1.00 97.44 261 ILE A CA 1
ATOM 2155 C C . ILE A 1 261 ? -14.315 4.471 16.657 1.00 97.44 261 ILE A C 1
ATOM 2157 O O . ILE A 1 261 ? -14.934 4.352 17.721 1.00 97.44 261 ILE A O 1
ATOM 2161 N N . SER A 1 262 ? -13.120 3.912 16.466 1.00 96.62 262 SER A N 1
ATOM 2162 C CA . SER A 1 262 ? -12.422 3.134 17.493 1.00 96.62 262 SER A CA 1
ATOM 2163 C C . SER A 1 262 ? -12.059 4.008 18.696 1.00 96.62 262 SER A C 1
ATOM 2165 O O . SER A 1 262 ? -12.360 3.635 19.829 1.00 96.62 262 SER A O 1
ATOM 2167 N N . LEU A 1 263 ? -11.524 5.211 18.465 1.00 97.81 263 LEU A N 1
ATOM 2168 C CA . LEU A 1 263 ? -11.242 6.189 19.518 1.00 97.81 263 LEU A CA 1
ATOM 2169 C C . LEU A 1 263 ? -12.508 6.583 20.292 1.00 97.81 263 LEU A C 1
ATOM 2171 O O . LEU A 1 263 ? -12.508 6.571 21.525 1.00 97.81 263 LEU A O 1
ATOM 2175 N N . ALA A 1 264 ? -13.601 6.890 19.586 1.00 97.25 264 ALA A N 1
ATOM 2176 C CA . ALA A 1 264 ? -14.882 7.231 20.205 1.00 97.25 264 ALA A CA 1
ATOM 2177 C C . ALA A 1 264 ? -15.438 6.067 21.044 1.00 97.25 264 ALA A C 1
ATOM 2179 O O . ALA A 1 264 ? -16.007 6.279 22.113 1.00 97.25 264 ALA A O 1
ATOM 2180 N N . SER A 1 265 ? -15.220 4.827 20.595 1.00 95.62 265 SER A N 1
ATOM 2181 C CA . SER A 1 265 ? -15.603 3.625 21.340 1.00 95.62 265 SER A CA 1
ATOM 2182 C C . SER A 1 265 ? -14.775 3.461 22.620 1.00 95.62 265 SER A C 1
ATOM 2184 O O . SER A 1 265 ? -15.351 3.251 23.685 1.00 95.62 265 SER A O 1
ATOM 2186 N N . ILE A 1 266 ? -13.447 3.614 22.548 1.00 96.12 266 ILE A N 1
ATOM 2187 C CA . ILE A 1 266 ? -12.549 3.475 23.710 1.00 96.12 266 ILE A CA 1
ATOM 2188 C C . ILE A 1 266 ? -12.804 4.578 24.749 1.00 96.12 266 ILE A C 1
ATOM 2190 O O . ILE A 1 266 ? -12.810 4.322 25.950 1.00 96.12 266 ILE A O 1
ATOM 2194 N N . THR A 1 267 ? -13.078 5.799 24.293 1.00 95.69 267 THR A N 1
ATOM 2195 C CA . THR A 1 267 ? -13.380 6.951 25.162 1.00 95.69 267 THR A CA 1
ATOM 2196 C C . THR A 1 267 ? -14.836 7.000 25.633 1.00 95.69 267 THR A C 1
ATOM 2198 O O . THR A 1 267 ? -15.223 7.939 26.326 1.00 95.69 267 THR A O 1
ATOM 2201 N N . SER A 1 268 ? -15.652 5.993 25.295 1.00 95.31 268 SER A N 1
ATOM 2202 C CA . SER A 1 268 ? -17.081 5.925 25.638 1.00 95.31 268 SER A CA 1
ATOM 2203 C C . SER A 1 268 ? -17.908 7.128 25.151 1.00 95.31 268 SER A C 1
ATOM 2205 O O . SER A 1 268 ? -18.950 7.453 25.723 1.00 95.31 268 SER A O 1
ATOM 2207 N N . ASN A 1 269 ? -17.483 7.783 24.067 1.00 95.88 269 ASN A N 1
ATOM 2208 C CA . ASN A 1 269 ? -18.209 8.889 23.449 1.00 95.88 269 ASN A CA 1
ATOM 2209 C C . ASN A 1 269 ? -19.259 8.356 22.461 1.00 95.88 269 ASN A C 1
ATOM 2211 O O . ASN A 1 269 ? -19.050 8.310 21.247 1.00 95.88 269 ASN A O 1
ATOM 2215 N N . SER A 1 270 ? -20.401 7.917 22.995 1.00 94.38 270 SER A N 1
ATOM 2216 C CA . SER A 1 270 ? -21.465 7.273 22.214 1.00 94.38 270 SER A CA 1
ATOM 2217 C C . SER A 1 270 ? -22.084 8.180 21.147 1.00 94.38 270 SER A C 1
ATOM 2219 O O . SER A 1 270 ? -22.413 7.694 20.069 1.00 94.38 270 SER A O 1
ATOM 2221 N N . ILE A 1 271 ? -22.214 9.483 21.418 1.00 96.88 271 ILE A N 1
ATOM 2222 C CA . ILE A 1 271 ? -22.796 10.453 20.478 1.00 96.88 271 ILE A CA 1
ATOM 2223 C C . ILE A 1 271 ? -21.906 10.577 19.243 1.00 96.88 271 ILE A C 1
ATOM 2225 O O . ILE A 1 271 ? -22.394 10.475 18.119 1.00 96.88 271 ILE A O 1
ATOM 2229 N N . GLU A 1 272 ? -20.605 10.774 19.454 1.00 96.44 272 GLU A N 1
ATOM 2230 C CA . GLU A 1 272 ? -19.644 10.899 18.360 1.00 96.44 272 GLU A CA 1
ATOM 2231 C C . GLU A 1 272 ? -19.511 9.590 17.586 1.00 96.44 272 GLU A C 1
ATOM 2233 O O . GLU A 1 272 ? -19.565 9.574 16.359 1.00 96.44 272 GLU A O 1
ATOM 2238 N N . ARG A 1 273 ? -19.447 8.466 18.308 1.00 96.88 273 ARG A N 1
ATOM 2239 C CA . ARG A 1 273 ? -19.417 7.135 17.702 1.00 96.88 273 ARG A CA 1
ATOM 2240 C C . ARG A 1 273 ? -20.603 6.910 16.762 1.00 96.88 273 ARG A C 1
ATOM 2242 O O . ARG A 1 273 ? -20.392 6.419 15.660 1.00 96.88 273 ARG A O 1
ATOM 2249 N N . SER A 1 274 ? -21.825 7.254 17.176 1.00 96.62 274 SER A N 1
ATOM 2250 C CA . SER A 1 274 ? -23.014 7.087 16.329 1.00 96.62 274 SER A CA 1
ATOM 2251 C C . SER A 1 274 ? -22.937 7.938 15.062 1.00 96.62 274 SER A C 1
ATOM 2253 O O . SER A 1 274 ? -23.152 7.409 13.978 1.00 96.62 274 SER A O 1
ATOM 2255 N N . LYS A 1 275 ? -22.532 9.211 15.173 1.00 97.62 275 LYS A N 1
ATOM 2256 C CA . LYS A 1 275 ? -22.350 10.086 14.000 1.00 97.62 275 LYS A CA 1
ATOM 2257 C C . LYS A 1 275 ? -21.341 9.515 13.004 1.00 97.62 275 LYS A C 1
ATOM 2259 O O . LYS A 1 275 ? -21.606 9.499 11.807 1.00 97.62 275 LYS A O 1
ATOM 2264 N N . LEU A 1 276 ? -20.205 9.023 13.497 1.00 97.31 276 LEU A N 1
ATOM 2265 C CA . LEU A 1 276 ? -19.162 8.442 12.651 1.00 97.31 276 LEU A CA 1
ATOM 2266 C C . LEU A 1 276 ? -19.607 7.120 12.001 1.00 97.31 276 LEU A C 1
ATOM 2268 O O . LEU A 1 276 ? -19.234 6.839 10.863 1.00 97.31 276 LEU A O 1
ATOM 2272 N N . ILE A 1 277 ? -20.424 6.315 12.693 1.00 96.69 277 ILE A N 1
ATOM 2273 C CA . ILE A 1 277 ? -21.036 5.103 12.122 1.00 96.69 277 ILE A CA 1
ATOM 2274 C C . ILE A 1 277 ? -22.028 5.463 11.004 1.00 96.69 277 ILE A C 1
ATOM 2276 O O . ILE A 1 277 ? -22.038 4.806 9.959 1.00 96.69 277 ILE A O 1
ATOM 2280 N N . ASP A 1 278 ? -22.831 6.511 11.183 1.00 96.88 278 ASP A N 1
ATOM 2281 C CA . ASP A 1 278 ? -23.742 6.991 10.139 1.00 96.88 278 ASP A CA 1
ATOM 2282 C C . ASP A 1 278 ? -22.959 7.521 8.925 1.00 96.88 278 ASP A C 1
ATOM 2284 O O . ASP A 1 278 ? -23.296 7.228 7.772 1.00 96.88 278 ASP A O 1
ATOM 2288 N N . GLU A 1 279 ? -21.861 8.242 9.172 1.00 95.81 279 GLU A N 1
ATOM 2289 C CA . GLU A 1 279 ? -20.978 8.756 8.125 1.00 95.81 279 GLU A CA 1
ATOM 2290 C C . GLU A 1 279 ? -20.322 7.628 7.318 1.00 95.81 279 GLU A C 1
ATOM 2292 O O . GLU A 1 279 ? -20.404 7.634 6.085 1.00 95.81 279 GLU A O 1
ATOM 2297 N N . ILE A 1 280 ? -19.712 6.634 7.978 1.00 95.25 280 ILE A N 1
ATOM 2298 C CA . ILE A 1 280 ? -19.049 5.527 7.272 1.00 95.25 280 ILE A CA 1
ATOM 2299 C C . ILE A 1 280 ? -20.054 4.660 6.507 1.00 95.25 280 ILE A C 1
ATOM 2301 O O . ILE A 1 280 ? -19.749 4.205 5.406 1.00 95.25 280 ILE A O 1
ATOM 2305 N N . SER A 1 281 ? -21.267 4.485 7.039 1.00 95.50 281 SER A N 1
ATOM 2306 C CA . SER A 1 281 ? -22.348 3.757 6.362 1.00 95.50 281 SER A CA 1
ATOM 2307 C C . SER A 1 281 ? -22.841 4.494 5.118 1.00 95.50 281 SER A C 1
ATOM 2309 O O . SER A 1 281 ? -23.187 3.860 4.124 1.00 95.50 281 SER A O 1
ATOM 2311 N N . SER A 1 282 ? -22.824 5.828 5.149 1.00 95.50 282 SER A N 1
ATOM 2312 C CA . SER A 1 282 ? -23.220 6.672 4.019 1.00 95.50 282 SER A CA 1
ATOM 2313 C C . SER A 1 282 ? -22.135 6.746 2.940 1.00 95.50 282 SER A C 1
ATOM 2315 O O . SER A 1 282 ? -22.434 6.601 1.755 1.00 95.50 282 SER A O 1
ATOM 2317 N N . LYS A 1 283 ? -20.869 6.954 3.332 1.00 94.31 283 LYS A N 1
ATOM 2318 C CA . LYS A 1 283 ? -19.733 7.088 2.399 1.00 94.31 283 LYS A CA 1
ATOM 2319 C C . LYS A 1 283 ? -19.256 5.743 1.841 1.00 94.31 283 LYS A C 1
ATOM 2321 O O . LYS A 1 283 ? -18.888 5.663 0.672 1.00 94.31 283 LYS A O 1
ATOM 2326 N N . PHE A 1 284 ? -19.277 4.684 2.653 1.00 94.69 284 PHE A N 1
ATOM 2327 C CA . PHE A 1 284 ? -18.742 3.362 2.310 1.00 94.69 284 PHE A CA 1
ATOM 2328 C C . PHE A 1 284 ? -19.737 2.227 2.639 1.00 94.69 284 PHE A C 1
ATOM 2330 O O . PHE A 1 284 ? -19.413 1.326 3.423 1.00 94.69 284 PHE A O 1
ATOM 2337 N N . PRO A 1 285 ? -20.932 2.206 2.012 1.00 94.25 285 PRO A N 1
ATOM 2338 C CA . PRO A 1 285 ? -22.022 1.286 2.367 1.00 94.25 285 PRO A CA 1
ATOM 2339 C C . PRO A 1 285 ? -21.679 -0.199 2.183 1.00 94.25 285 PRO A C 1
ATOM 2341 O O . PRO A 1 285 ? -22.200 -1.051 2.894 1.00 94.25 285 PRO A O 1
ATOM 2344 N N . ASN A 1 286 ? -20.774 -0.517 1.253 1.00 91.06 286 ASN A N 1
ATOM 2345 C CA . ASN A 1 286 ? -20.335 -1.887 0.960 1.00 91.06 286 ASN A CA 1
ATOM 2346 C C . ASN A 1 286 ? -18.993 -2.240 1.625 1.00 91.06 286 ASN A C 1
ATOM 2348 O O . ASN A 1 286 ? -18.316 -3.176 1.197 1.00 91.06 286 ASN A O 1
ATOM 2352 N N . SER A 1 287 ? -18.552 -1.458 2.615 1.00 92.19 287 SER A N 1
ATOM 2353 C CA . SER A 1 287 ? -17.286 -1.719 3.299 1.00 92.19 287 SER A CA 1
ATOM 2354 C C . SER A 1 287 ? -17.356 -2.951 4.210 1.00 92.19 287 SER A C 1
ATOM 2356 O O . SER A 1 287 ? -18.427 -3.275 4.735 1.00 92.19 287 SER A O 1
ATOM 2358 N N . PRO A 1 288 ? -16.211 -3.615 4.472 1.00 90.19 288 PRO A N 1
ATOM 2359 C CA . PRO A 1 288 ? -16.148 -4.720 5.426 1.00 90.19 288 PRO A CA 1
ATOM 2360 C C . PRO A 1 288 ? -16.689 -4.354 6.813 1.00 90.19 288 PRO A C 1
ATOM 2362 O O . PRO A 1 288 ? -17.378 -5.164 7.425 1.00 90.19 288 PRO A O 1
ATOM 2365 N N . TYR A 1 289 ? -16.436 -3.127 7.284 1.00 93.62 289 TYR A N 1
ATOM 2366 C CA . TYR A 1 289 ? -16.941 -2.654 8.573 1.00 93.62 289 TYR A CA 1
ATOM 2367 C C . TYR A 1 289 ? -18.471 -2.595 8.616 1.00 93.62 289 TYR A C 1
ATOM 2369 O O . TYR A 1 289 ? -19.078 -3.115 9.548 1.00 93.62 289 TYR A O 1
ATOM 2377 N N . VAL A 1 290 ? -19.106 -2.007 7.596 1.00 94.69 290 VAL A N 1
ATOM 2378 C CA . VAL A 1 290 ? -20.574 -1.899 7.525 1.00 94.69 290 VAL A CA 1
ATOM 2379 C C . VAL A 1 290 ? -21.214 -3.281 7.373 1.00 94.69 290 VAL A C 1
ATOM 2381 O O . VAL A 1 290 ? -22.221 -3.575 8.016 1.00 94.69 290 VAL A O 1
ATOM 2384 N N . SER A 1 291 ? -20.601 -4.169 6.585 1.00 94.75 291 SER A N 1
ATOM 2385 C CA . SER A 1 291 ? -21.049 -5.560 6.461 1.00 94.75 291 SER A CA 1
ATOM 2386 C C . SER A 1 291 ? -20.987 -6.314 7.796 1.00 94.75 291 SER A C 1
ATOM 2388 O O . SER A 1 291 ? -21.934 -7.025 8.143 1.00 94.75 291 SER A O 1
ATOM 2390 N N . ASP A 1 292 ? -19.895 -6.167 8.552 1.00 94.62 292 ASP A N 1
ATOM 2391 C CA . ASP A 1 292 ? -19.726 -6.786 9.873 1.00 94.62 292 ASP A CA 1
ATOM 2392 C C . ASP A 1 292 ? -20.714 -6.211 10.898 1.00 94.62 292 ASP A C 1
ATOM 2394 O O . ASP A 1 292 ? -21.372 -6.972 11.611 1.00 94.62 292 ASP A O 1
ATOM 2398 N N . LEU A 1 293 ? -20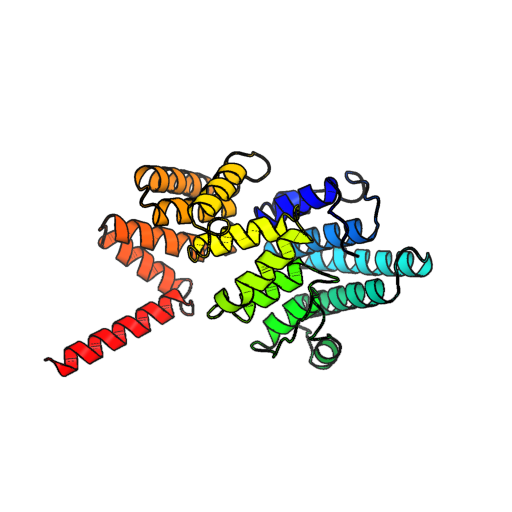.893 -4.884 10.914 1.00 94.62 293 LEU A N 1
ATOM 2399 C CA . LEU A 1 293 ? -21.875 -4.197 11.756 1.00 94.62 293 LEU A CA 1
ATOM 2400 C C . LEU A 1 293 ? -23.285 -4.762 11.525 1.00 94.62 293 LEU A C 1
ATOM 2402 O O . LEU A 1 293 ? -23.930 -5.208 12.472 1.00 94.62 293 LEU A O 1
ATOM 2406 N N . ASN A 1 294 ? -23.728 -4.815 10.266 1.00 94.62 294 ASN A N 1
ATOM 2407 C CA . ASN A 1 294 ? -25.050 -5.324 9.899 1.00 94.62 294 ASN A CA 1
ATOM 2408 C C . ASN A 1 294 ? -25.227 -6.797 10.288 1.00 94.62 294 ASN A C 1
ATOM 2410 O O . ASN A 1 294 ? -26.265 -7.173 10.834 1.00 94.62 294 ASN A O 1
ATOM 2414 N N . SER A 1 295 ? -24.205 -7.623 10.052 1.00 94.94 295 SER A N 1
ATOM 2415 C CA . SER A 1 295 ? -24.232 -9.050 10.402 1.00 94.94 295 SER A CA 1
ATOM 2416 C C . SER A 1 295 ? -24.361 -9.255 11.915 1.00 94.94 295 SER A C 1
ATOM 2418 O O . SER A 1 295 ? -25.156 -10.077 12.372 1.00 94.94 295 SER A O 1
ATOM 2420 N N . LYS A 1 296 ? -23.626 -8.469 12.712 1.00 95.75 296 LYS A N 1
ATOM 2421 C CA . LYS A 1 296 ? -23.690 -8.512 14.180 1.00 95.75 296 LYS A CA 1
ATOM 2422 C C . LYS A 1 296 ? -25.017 -7.991 14.725 1.00 95.75 296 LYS A C 1
ATOM 2424 O O . LYS A 1 296 ? -25.551 -8.593 15.653 1.00 95.75 296 LYS A O 1
ATOM 2429 N N . SER A 1 297 ? -25.573 -6.928 14.143 1.00 94.19 297 SER A N 1
ATOM 2430 C CA . SER A 1 297 ? -26.904 -6.427 14.505 1.00 94.19 297 SER A CA 1
ATOM 2431 C C . SER A 1 297 ? -27.990 -7.472 14.245 1.00 94.19 297 SER A C 1
ATOM 2433 O O . SER A 1 297 ? -28.792 -7.750 15.131 1.00 94.19 297 SER A O 1
ATOM 2435 N N . GLN A 1 298 ? -27.965 -8.129 13.082 1.00 95.56 298 GLN A N 1
ATOM 2436 C CA . GLN A 1 298 ? -28.905 -9.210 12.761 1.00 95.56 298 GLN A CA 1
ATOM 2437 C C . GLN A 1 298 ? -28.772 -10.403 13.714 1.00 95.56 298 GLN A C 1
ATOM 2439 O O . GLN A 1 298 ? -29.782 -10.955 14.154 1.00 95.56 298 GLN A O 1
ATOM 2444 N N . LEU A 1 299 ? -27.538 -10.790 14.056 1.00 96.06 299 LEU A N 1
ATOM 2445 C CA . LEU A 1 299 ? -27.287 -11.851 15.028 1.00 96.06 299 LEU A CA 1
ATOM 2446 C C . LEU A 1 299 ? -27.856 -11.482 16.404 1.00 96.06 299 LEU A C 1
ATOM 2448 O O . LEU A 1 299 ? -28.546 -12.294 17.017 1.00 96.06 299 LEU A O 1
ATOM 2452 N N . PHE A 1 300 ? -27.625 -10.254 16.868 1.00 96.38 300 PHE A N 1
ATOM 2453 C CA . PHE A 1 300 ? -28.175 -9.782 18.135 1.00 96.38 300 PHE A CA 1
ATOM 2454 C C . PHE A 1 300 ? -29.708 -9.811 18.140 1.00 96.38 300 PHE A C 1
ATOM 2456 O O . PHE A 1 300 ? -30.298 -10.396 19.046 1.00 96.38 300 PHE A O 1
ATOM 2463 N N . ASP A 1 301 ? -30.353 -9.280 17.100 1.00 95.81 301 ASP A N 1
ATOM 2464 C CA . ASP A 1 301 ? -31.814 -9.302 16.967 1.00 95.81 301 ASP A CA 1
ATOM 2465 C C . ASP A 1 301 ? -32.374 -10.730 16.944 1.00 95.81 301 ASP A C 1
ATOM 2467 O O . ASP A 1 301 ? -33.460 -10.983 17.469 1.00 95.81 301 ASP A O 1
ATOM 2471 N N . SER A 1 302 ? -31.646 -11.677 16.340 1.00 95.88 302 SER A N 1
ATOM 2472 C CA . SER A 1 302 ? -32.039 -13.089 16.329 1.00 95.88 302 SER A CA 1
ATOM 2473 C C . SER A 1 302 ? -31.993 -13.716 17.725 1.00 95.88 302 SER A C 1
ATOM 2475 O O . SER A 1 302 ? -32.943 -14.394 18.106 1.00 95.88 302 SER A O 1
ATOM 2477 N N . ILE A 1 303 ? -30.957 -13.407 18.514 1.00 95.69 303 ILE A N 1
ATOM 2478 C CA . ILE A 1 303 ? -30.825 -13.866 19.901 1.00 95.69 303 ILE A CA 1
ATOM 2479 C C . ILE A 1 303 ? -31.924 -13.234 20.757 1.00 95.69 303 ILE A C 1
ATOM 2481 O O . ILE A 1 303 ? -32.607 -13.934 21.493 1.00 95.69 303 ILE A O 1
ATOM 2485 N N . VAL A 1 304 ? -32.162 -11.925 20.636 1.00 96.25 304 VAL A N 1
ATOM 2486 C CA . VAL A 1 304 ? -33.226 -11.250 21.398 1.00 96.25 304 VAL A CA 1
ATOM 2487 C C . VAL A 1 304 ? -34.587 -11.888 21.126 1.00 96.25 304 VAL A C 1
ATOM 2489 O O . VAL A 1 304 ? -35.331 -12.124 22.068 1.00 96.25 304 VAL A O 1
ATOM 2492 N N . LYS A 1 305 ? -34.900 -12.223 19.869 1.00 95.06 305 LYS A N 1
ATOM 2493 C CA . LYS A 1 305 ? -36.155 -12.908 19.511 1.00 95.06 305 LYS A CA 1
ATOM 2494 C C . LYS A 1 305 ? -36.275 -14.319 20.084 1.00 95.06 305 LYS A C 1
ATOM 2496 O O . LYS A 1 305 ? -37.391 -14.773 20.288 1.00 95.06 305 LYS A O 1
ATOM 2501 N N . GLU A 1 306 ? -35.164 -15.018 20.293 1.00 94.62 306 GLU A N 1
ATOM 2502 C CA . GLU A 1 306 ? -35.164 -16.361 20.882 1.00 94.62 306 GLU A CA 1
ATOM 2503 C C . GLU A 1 306 ? -35.474 -16.333 22.390 1.00 94.62 306 GLU A C 1
ATOM 2505 O O . GLU A 1 306 ? -36.070 -17.272 22.912 1.00 94.62 306 GLU A O 1
ATOM 2510 N N . TYR A 1 307 ? -35.104 -15.247 23.078 1.00 91.88 307 TYR A N 1
ATOM 2511 C CA . TYR A 1 307 ? -35.250 -15.092 24.533 1.00 91.88 307 TYR A CA 1
ATOM 2512 C C . TYR A 1 307 ? -36.348 -14.100 24.969 1.00 91.88 307 TYR A C 1
ATOM 2514 O O . TYR A 1 307 ? -36.500 -13.873 26.173 1.00 91.88 307 TYR A O 1
ATOM 2522 N N . ALA A 1 308 ? -37.081 -13.497 24.029 1.00 72.69 308 ALA A N 1
ATOM 2523 C CA . ALA A 1 308 ? -38.210 -12.592 24.282 1.00 72.69 308 ALA A CA 1
ATOM 2524 C C . ALA A 1 308 ? -39.546 -13.344 24.298 1.00 72.69 308 ALA A C 1
ATOM 2526 O O . ALA A 1 308 ? -40.366 -13.040 25.195 1.00 72.69 308 ALA A O 1
#